Protein 4TXR (pdb70)

Radius of gyration: 17.34 Å; Cα contacts (8 Å, |Δi|>4): 262; chains: 3; bounding box: 32×36×54 Å

CATH classification: 1.25.40.270

Sequence (214 aa):
QDDELLSQRLARRLRDQVLAPLPPLPAQFKSIQQHHLRTAQQEHDKRDPVVAYYCRLYAMQTGMMKID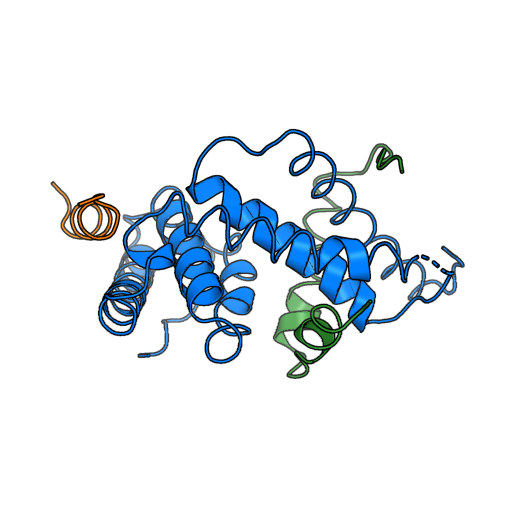SKTPECRKFLSSKKLMMDQLEALLKKQLLGDDNEAITQEIIIVGCAHLLENYALKKMFLYADDNEDRRAGRFHKNMIKSFYTASLLIDVITVFGEELTDEENVKHHRRKKYARRWKATYIIHNCLKKNNGEETPRRSSYGTPEELDEEDDLEEAEELDDALLGDELLADEEDDSSSSYLDEEEAASAP

Secondary structure (DSSP, 8-state):
-PPPPPPPGGGGGGHHHHHHHHHTTTT-HHHHHHHHHHHHHHHHHH-SSSHHHHHHHHHHHHHHHHHHHHTTT-HHHH-HHHHHHHHHHHHHHHHHHHHHHHHTT---HHHHHHHHHHHHHHHHHGGGSSPPHHHHHHHHHHHHHHHHHHHHHHHT---/--HHHHHHHHHH---/---------HHHHHHHHHHHHHHHHT----THHHHHHH--

InterPro domains:
  IPR023175 Vta1/Callose synthase, N-terminal domain superfamily [G3DSA:1.25.40.270] (1-162)
  IPR039431 Vta1/callose synthase, N-terminal [PF04652] (16-158)
  IPR041212 Vta1, C-terminal [PF18097] (266-303)
  IPR044538 Vacuolar protein sorting-associated protein Vta1-like [PTHR46009] (8-304)

Nearest PDB structures (foldseek):
  4txr-assembly1_A  TM=1.006E+00  e=2.933E-21  Homo sapiens
  4txp-assembly2_B  TM=9.886E-01  e=8.236E-18  Homo sapiens
  4txp-assembly3_C  TM=9.906E-01  e=2.949E-16  Homo sapiens
  2luh-assembly1_A  TM=8.019E-01  e=1.923E-04  Saccharomyces cerevisiae S288C
  2rkk-assembly1_B  TM=7.969E-01  e=5.382E-04  Saccharomyces cerevisiae

Foldseek 3Di:
DDVVVVVVCVVPDDD/DDDFDPDDPLLPVLVVLQVVLVVCVPVPNLSNLLSLVLSLVVLVVRDCDDVSSVRRSVVSVVVNVVSCVVCVVPPVSVDVVNSLVVLVVVLVVLLVVLVVCVVVQNQDDSSLVSLVVSLSSLSSSCSVPDGDPVSVVSNVVSVVCSVVSVVCVVPVHRD/DDDDDDDDPVVVVVVVVVVVVVVVVVDPDPCVVVVVVPPD

B-factor: mean 15.45, std 9.65, range [3.45, 74.8]

Structure (mmCIF, N/CA/C/O backbone):
data_4TXR
#
_entry.id   4TXR
#
_cell.length_a   34.197
_cell.length_b   60.567
_cell.length_c   52.048
_cell.angle_alpha   90.00
_cell.angle_beta   90.39
_cell.angle_gamma   90.00
#
_symmetry.space_group_name_H-M   'P 1 21 1'
#
loop_
_entity.id
_entity.type
_entity.pdbx_description
1 polymer 'Charged multivesicular body protein 1b'
2 polymer 'Vacuolar protein sorting-associated protein VTA1 homolog'
3 polymer 'Charged multivesicular body protein 5'
4 non-polymer 'ACETATE ION'
5 non-polymer 1,2-ETHANEDIOL
6 water water
#
loop_
_atom_site.group_PDB
_atom_site.id
_atom_site.type_symbol
_atom_site.label_atom_id
_atom_site.label_alt_id
_atom_site.label_comp_id
_atom_site.label_asym_id
_atom_site.label_entity_id
_atom_site.label_seq_id
_atom_site.pdbx_PDB_ins_code
_atom_site.Cartn_x
_atom_site.Cartn_y
_atom_site.Cartn_z
_atom_site.occupancy
_atom_site.B_iso_or_equiv
_atom_site.auth_seq_id
_atom_site.auth_comp_id
_atom_site.auth_asym_id
_atom_site.auth_atom_id
_atom_site.pdbx_PDB_model_num
ATOM 1 N N . GLN A 1 11 ? -1.104 -7.824 -10.377 1.00 37.10 185 GLN B N 1
ATOM 2 C CA . GLN A 1 11 ? -0.636 -8.119 -9.025 1.00 36.34 185 GLN B CA 1
ATOM 3 C C . GLN A 1 11 ? 0.786 -7.591 -8.779 1.00 35.03 185 GLN B C 1
ATOM 4 O O . GLN A 1 11 ? 1.487 -7.195 -9.714 1.00 37.34 185 GLN B O 1
ATOM 7 N N A ASP A 1 12 ? 1.186 -7.628 -7.509 0.64 32.92 186 ASP B N 1
ATOM 8 N N B ASP A 1 12 ? 1.198 -7.572 -7.514 0.36 32.85 186 ASP B N 1
ATOM 9 C CA A ASP A 1 12 ? 2.459 -7.100 -7.021 0.64 31.16 186 ASP B CA 1
ATOM 10 C CA B ASP A 1 12 ? 2.516 -7.054 -7.139 0.36 30.82 186 ASP B CA 1
ATOM 11 C C A ASP A 1 12 ? 3.427 -8.265 -6.777 0.64 29.12 186 ASP B C 1
ATOM 12 C C B ASP A 1 12 ? 3.445 -8.199 -6.748 0.36 28.78 186 ASP B C 1
ATOM 13 O O A ASP A 1 12 ? 3.070 -9.217 -6.089 0.64 29.51 186 ASP B O 1
ATOM 14 O O B ASP A 1 12 ? 3.076 -9.064 -5.955 0.36 29.14 186 ASP B O 1
ATOM 31 N N . GLU A 1 13 ? 4.647 -8.197 -7.318 1.00 25.55 187 GLU B N 1
ATOM 32 C CA . GLU A 1 13 ? 5.618 -9.288 -7.106 1.00 23.38 187 GLU B CA 1
ATOM 33 C C . GLU A 1 13 ? 5.935 -9.508 -5.638 1.00 19.54 187 GLU B C 1
ATOM 34 O O . GLU A 1 13 ? 6.174 -10.644 -5.213 1.00 20.01 187 GLU B O 1
ATOM 47 N N A LEU A 1 14 ? 5.995 -8.428 -4.859 0.61 20.01 188 LEU B N 1
ATOM 48 N N B LEU A 1 14 ? 5.930 -8.423 -4.874 0.39 20.60 188 LEU B N 1
ATOM 49 C CA A LEU A 1 14 ? 6.282 -8.553 -3.429 0.61 19.47 188 LEU B CA 1
ATOM 50 C CA B LEU A 1 14 ? 6.270 -8.488 -3.466 0.39 20.27 188 LEU B CA 1
ATOM 51 C C A LEU A 1 14 ? 5.138 -9.259 -2.722 0.61 18.56 188 LEU B C 1
ATOM 52 C C B LEU A 1 14 ? 5.156 -9.175 -2.677 0.39 19.31 188 LEU B C 1
ATOM 53 O O A LEU A 1 14 ? 5.361 -10.209 -1.974 0.61 17.79 188 LEU B O 1
ATOM 54 O O B LEU A 1 14 ? 5.417 -10.031 -1.836 0.39 18.99 188 LEU B O 1
ATOM 85 N N . SER A 1 15 ? 3.915 -8.797 -2.967 1.00 19.16 189 SER B N 1
ATOM 86 C CA . SER A 1 15 ? 2.749 -9.435 -2.367 1.00 21.01 189 SER B CA 1
ATOM 87 C C . SER A 1 15 ? 2.678 -10.877 -2.816 1.00 20.69 189 SER B C 1
ATOM 88 O O . SER A 1 15 ? 2.379 -11.760 -2.016 1.00 19.38 189 SER B O 1
ATOM 97 N N . GLN A 1 16 ? 2.955 -11.119 -4.096 1.00 20.72 190 GLN B N 1
ATOM 98 C CA . GLN A 1 16 ? 2.977 -12.470 -4.635 1.00 21.59 190 GLN B CA 1
ATOM 99 C C . GLN A 1 16 ? 4.052 -13.353 -3.989 1.00 17.78 190 GLN B C 1
ATOM 100 O O . GLN A 1 16 ? 3.790 -14.510 -3.678 1.00 18.86 190 GLN B O 1
ATOM 114 N N . ARG A 1 17 ? 5.264 -12.817 -3.814 1.00 16.32 191 ARG B N 1
ATOM 115 C CA . ARG A 1 17 ? 6.345 -13.585 -3.204 1.00 14.51 191 ARG B CA 1
ATOM 116 C C . ARG A 1 17 ? 5.991 -13.922 -1.771 1.00 12.80 191 ARG B C 1
ATOM 117 O O . ARG A 1 17 ? 6.268 -15.017 -1.299 1.00 15.85 191 ARG B O 1
ATOM 138 N N . LEU A 1 18 ? 5.363 -12.966 -1.088 1.00 12.75 192 LEU B N 1
ATOM 139 C CA . LEU A 1 18 ? 4.990 -13.189 0.304 1.00 12.61 192 LEU B CA 1
ATOM 140 C C . LEU A 1 18 ? 3.896 -14.243 0.364 1.00 13.49 192 LEU B C 1
ATOM 141 O O . LEU A 1 18 ? 3.959 -15.165 1.166 1.00 14.28 192 LEU B O 1
ATOM 157 N N . ALA A 1 19 ? 2.902 -14.113 -0.515 1.00 14.50 193 ALA B N 1
ATOM 158 C CA . ALA A 1 19 ? 1.842 -15.111 -0.596 1.00 16.13 193 ALA B CA 1
ATOM 159 C C . ALA A 1 19 ? 2.415 -16.485 -0.922 1.00 16.64 193 ALA B C 1
ATOM 160 O O . ALA A 1 19 ? 2.022 -17.473 -0.317 1.00 16.16 193 ALA B O 1
ATOM 167 N N A ARG A 1 20 ? 3.340 -16.552 -1.877 0.63 17.62 194 ARG B N 1
ATOM 168 N N B ARG A 1 20 ? 3.345 -16.556 -1.872 0.37 17.99 194 ARG B N 1
ATOM 169 C CA A ARG A 1 20 ? 3.945 -17.834 -2.239 0.63 19.04 194 ARG B CA 1
ATOM 170 C CA B ARG A 1 20 ? 3.948 -17.842 -2.234 0.37 19.50 194 ARG B CA 1
ATOM 171 C C A ARG A 1 20 ? 4.762 -18.402 -1.082 0.63 18.71 194 ARG B C 1
ATOM 172 C C B ARG A 1 20 ? 4.755 -18.405 -1.072 0.37 18.72 194 ARG B C 1
ATOM 173 O O A ARG A 1 20 ? 4.738 -19.603 -0.826 0.63 20.64 194 ARG B O 1
ATOM 174 O O B ARG A 1 20 ? 4.726 -19.606 -0.810 0.37 19.99 194 ARG B O 1
ATOM 215 N N . LEU A 1 21 ? 5.475 -17.529 -0.379 1.00 16.95 195 LEU B N 1
ATOM 216 C CA . LEU A 1 21 ? 6.267 -17.939 0.768 1.00 15.92 195 LEU B CA 1
ATOM 217 C C . LEU A 1 21 ? 5.381 -18.594 1.830 1.00 15.30 195 LEU B C 1
ATOM 218 O O . LEU A 1 21 ? 5.753 -19.599 2.428 1.00 18.19 195 LEU B O 1
ATOM 235 N N . ARG A 1 22 ? 4.194 -18.038 2.022 1.00 14.75 196 ARG B N 1
ATOM 236 C CA . ARG A 1 22 ? 3.288 -18.496 3.072 1.00 14.82 196 ARG B CA 1
ATOM 237 C C . ARG A 1 22 ? 2.295 -19.561 2.606 1.00 14.99 196 ARG B C 1
ATOM 238 O O . ARG A 1 22 ? 1.499 -20.061 3.401 1.00 16.86 196 ARG B O 1
ATOM 259 N N . ASP A 1 23 ? 2.326 -19.896 1.321 1.00 16.31 197 ASP B N 1
ATOM 260 C CA . ASP A 1 23 ? 1.401 -20.887 0.785 1.00 21.04 197 ASP B CA 1
ATOM 261 C C . ASP A 1 23 ? 1.637 -22.233 1.474 1.00 20.94 197 ASP B C 1
ATOM 262 O O . ASP A 1 23 ? 2.763 -22.730 1.523 1.00 21.06 197 ASP B O 1
ATOM 271 N N . GLN A 1 24 ? 0.575 -22.812 2.027 1.00 22.29 198 GLN B N 1
ATOM 272 C CA . GLN A 1 24 ? 0.689 -24.079 2.749 1.00 25.22 198 GLN B CA 1
ATOM 273 C C . GLN A 1 24 ? 0.521 -25.255 1.793 1.00 29.04 198 GLN B C 1
ATOM 274 O O . GLN A 1 24 ? -0.555 -25.456 1.221 1.00 29.74 198 GLN B O 1
ATOM 288 N N . VAL A 1 25 ? 1.595 -26.022 1.631 1.00 31.42 199 VAL B N 1
ATOM 289 C CA . VAL A 1 25 ? 1.647 -27.122 0.674 1.00 35.23 199 VAL B CA 1
ATOM 290 C C . VAL A 1 25 ? 1.924 -28.429 1.406 1.00 37.32 199 VAL B C 1
ATOM 291 O O . VAL A 1 25 ? 1.521 -29.500 0.953 1.00 38.95 199 VAL B O 1
ATOM 304 N N . LEU B 2 5 ? 23.030 -14.088 5.668 1.00 34.11 4 LEU A N 1
ATOM 305 C CA . LEU B 2 5 ? 21.934 -13.214 5.267 1.00 33.50 4 LEU A CA 1
ATOM 306 C C . LEU B 2 5 ? 22.447 -11.828 4.896 1.00 34.76 4 LEU A C 1
ATOM 307 O O . LEU B 2 5 ? 23.213 -11.220 5.643 1.00 34.90 4 LEU A O 1
ATOM 322 N N . ALA B 2 6 ? 22.013 -11.336 3.739 1.00 35.87 5 ALA A N 1
ATOM 323 C CA . ALA B 2 6 ? 22.369 -9.993 3.293 1.00 36.38 5 ALA A CA 1
ATOM 324 C C . ALA B 2 6 ? 21.739 -8.941 4.220 1.00 36.72 5 ALA A C 1
ATOM 325 O O . ALA B 2 6 ? 20.526 -8.974 4.445 1.00 36.06 5 ALA A O 1
ATOM 332 N N . PRO B 2 7 ? 22.549 -7.999 4.750 1.00 35.83 6 PRO A N 1
ATOM 333 C CA . PRO B 2 7 ? 22.025 -6.996 5.693 1.00 34.32 6 PRO A CA 1
ATOM 334 C C . PRO B 2 7 ? 20.9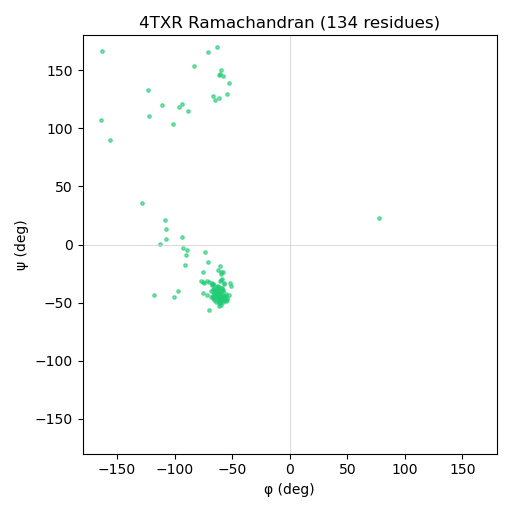13 -6.129 5.110 1.00 31.23 6 PRO A C 1
ATOM 335 O O . PRO B 2 7 ? 20.890 -5.878 3.902 1.00 32.08 6 PRO A O 1
ATOM 346 N N . LEU B 2 8 ? 20.002 -5.675 5.966 1.00 26.68 7 LEU A N 1
ATOM 347 C CA . LEU B 2 8 ? 18.900 -4.834 5.521 1.00 23.33 7 LEU A CA 1
ATOM 348 C C . LEU B 2 8 ? 19.330 -3.373 5.430 1.00 21.71 7 LEU A C 1
ATOM 349 O O . LEU B 2 8 ? 20.238 -2.942 6.142 1.00 23.32 7 LEU A O 1
ATOM 365 N N . PRO B 2 9 ? 18.664 -2.600 4.564 1.00 19.28 8 PRO A N 1
ATOM 366 C CA . PRO B 2 9 ? 18.916 -1.155 4.559 1.00 19.65 8 PRO A CA 1
ATOM 367 C C . PRO B 2 9 ? 18.525 -0.515 5.887 1.00 19.31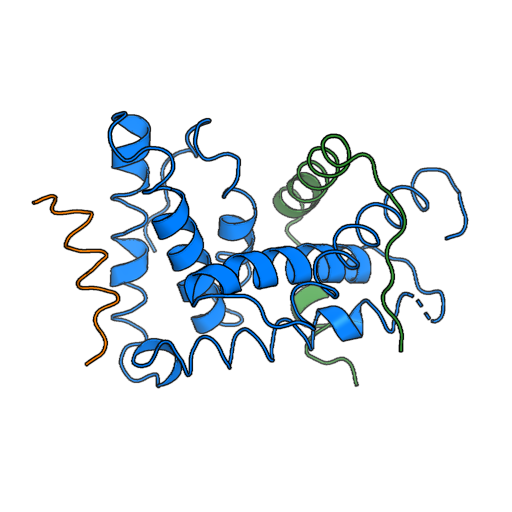 8 PRO A C 1
ATOM 368 O O . PRO B 2 9 ? 17.890 -1.170 6.721 1.00 17.91 8 PRO A O 1
ATOM 379 N N . PRO B 2 10 ? 18.890 0.759 6.086 1.00 19.48 9 PRO A N 1
ATOM 380 C CA . PRO B 2 10 ? 18.430 1.484 7.270 1.00 19.75 9 PRO A CA 1
ATOM 381 C C . PRO B 2 10 ? 16.917 1.400 7.402 1.00 17.13 9 PRO A C 1
ATOM 382 O O . PRO B 2 10 ? 16.210 1.489 6.399 1.00 18.68 9 PRO A O 1
ATOM 393 N N . LEU B 2 11 ? 16.429 1.204 8.622 1.00 17.50 10 LEU A N 1
ATOM 394 C CA . LEU B 2 11 ? 14.993 1.084 8.838 1.00 17.19 10 LEU A CA 1
ATOM 395 C C . LEU B 2 11 ? 14.275 2.398 8.499 1.00 16.42 10 LEU A C 1
ATOM 396 O O . LEU B 2 11 ? 14.599 3.447 9.054 1.00 18.17 10 LEU A O 1
ATOM 412 N N . PRO B 2 12 ? 13.291 2.349 7.596 1.00 15.01 11 PRO A N 1
ATOM 413 C CA . PRO B 2 12 ? 12.481 3.545 7.336 1.00 16.51 11 PRO A CA 1
ATOM 414 C C . PRO B 2 12 ? 11.735 4.014 8.592 1.00 15.12 11 PRO A C 1
ATOM 415 O O . PRO B 2 12 ? 11.345 3.181 9.424 1.00 14.78 11 PRO A O 1
ATOM 426 N N . ALA B 2 13 ? 11.548 5.323 8.741 1.00 16.72 12 ALA A N 1
ATOM 427 C CA . ALA B 2 13 ? 10.825 5.854 9.889 1.00 16.94 12 ALA A CA 1
ATOM 428 C C . ALA B 2 13 ? 9.424 5.256 9.973 1.00 16.07 12 ALA A C 1
ATOM 429 O O . ALA B 2 13 ? 8.900 5.031 11.061 1.00 18.12 12 ALA A O 1
ATOM 436 N N . GLN B 2 14 ? 8.839 4.984 8.814 1.00 15.51 13 GLN A N 1
ATOM 437 C CA . GLN B 2 14 ? 7.516 4.395 8.729 1.00 16.59 13 GLN A CA 1
ATOM 438 C C . GLN B 2 14 ? 7.435 3.049 9.460 1.00 15.58 13 GLN A C 1
ATOM 439 O O . GLN B 2 14 ? 6.348 2.619 9.850 1.00 16.96 13 GLN A O 1
ATOM 453 N N . PHE B 2 15 ? 8.580 2.383 9.619 1.00 13.76 14 PHE A N 1
ATOM 454 C CA . PHE B 2 15 ? 8.624 1.021 10.146 1.00 13.40 14 PHE A CA 1
ATOM 455 C C . PHE B 2 15 ? 9.185 0.968 11.554 1.00 12.82 14 PHE A C 1
ATOM 456 O O . PHE B 2 15 ? 9.608 -0.101 12.009 1.00 12.44 14 PHE A O 1
ATOM 473 N N . LYS B 2 16 ? 9.152 2.091 12.260 1.00 14.12 15 LYS A N 1
ATOM 474 C CA . LYS B 2 16 ? 9.611 2.112 13.639 1.00 15.05 15 LYS A CA 1
ATOM 475 C C . LYS B 2 16 ? 8.960 0.994 14.452 1.00 13.92 15 LYS A C 1
ATOM 476 O O . LYS B 2 16 ? 9.607 0.411 15.315 1.00 13.55 15 LYS A O 1
ATOM 495 N N . SER B 2 17 ? 7.703 0.683 14.165 1.00 13.85 16 SER A N 1
ATOM 496 C CA . SER B 2 17 ? 6.963 -0.268 14.994 1.00 13.27 16 SER A CA 1
ATOM 497 C C . SER B 2 17 ? 7.374 -1.737 14.819 1.00 11.29 16 SER A C 1
ATOM 498 O O . SER B 2 17 ? 6.889 -2.578 15.567 1.00 11.92 16 SER A O 1
ATOM 506 N N . ILE B 2 18 ? 8.260 -2.045 13.863 1.00 10.54 17 ILE A N 1
ATOM 507 C CA . ILE B 2 18 ? 8.796 -3.405 13.689 1.00 9.86 17 ILE A CA 1
ATOM 508 C C . ILE B 2 18 ? 10.288 -3.487 14.012 1.00 10.70 17 ILE A C 1
ATOM 509 O O . ILE B 2 18 ? 10.872 -4.574 13.925 1.00 9.80 17 ILE A O 1
ATOM 525 N N . GLN B 2 19 ? 10.893 -2.367 14.413 1.00 10.93 18 GLN A N 1
ATOM 526 C CA A GLN B 2 19 ? 12.318 -2.314 14.727 0.60 11.16 18 GLN A CA 1
ATOM 527 C CA B GLN B 2 19 ? 12.324 -2.341 14.708 0.40 11.38 18 GLN A CA 1
ATOM 528 C C . GLN B 2 19 ? 12.714 -3.407 15.725 1.00 10.57 18 GLN A C 1
ATOM 529 O O . GLN B 2 19 ? 13.692 -4.155 15.549 1.00 10.28 18 GLN A O 1
ATOM 556 N N . HIS B 2 20 ? 11.958 -3.483 16.803 1.00 9.16 19 HIS A N 1
ATOM 557 C CA . HIS B 2 20 ? 12.358 -4.350 17.895 1.00 8.47 19 HIS A CA 1
ATOM 558 C C . HIS B 2 20 ? 12.116 -5.827 17.578 1.00 7.98 19 HIS A C 1
ATOM 559 O O . HIS B 2 20 ? 12.913 -6.677 17.981 1.00 8.29 19 HIS A O 1
ATOM 573 N N . HIS B 2 21 ? 11.083 -6.131 16.801 1.00 8.58 20 HIS A N 1
ATOM 574 C CA . HIS B 2 21 ? 10.824 -7.517 16.393 1.00 8.53 20 HIS A CA 1
ATOM 575 C C . HIS B 2 21 ? 11.935 -8.009 15.454 1.00 7.67 20 HIS A C 1
ATOM 576 O O . HIS B 2 21 ? 12.297 -9.191 15.473 1.00 7.94 20 HIS A O 1
ATOM 590 N N . LEU B 2 22 ? 12.468 -7.113 14.620 1.00 7.91 21 LEU A N 1
ATOM 591 C CA . LEU B 2 22 ? 13.614 -7.460 13.776 1.00 8.40 21 LEU A CA 1
ATOM 592 C C . LEU B 2 22 ? 14.866 -7.748 14.611 1.00 8.34 21 LEU A C 1
ATOM 593 O O . LEU B 2 22 ? 15.652 -8.616 14.237 1.00 8.64 21 LEU A O 1
ATOM 609 N N . ARG B 2 23 ? 15.058 -7.042 15.724 1.00 7.97 22 ARG A N 1
ATOM 610 C CA . ARG B 2 23 ? 16.146 -7.380 16.630 1.00 8.07 22 ARG A CA 1
ATOM 611 C C . ARG B 2 23 ? 15.912 -8.757 17.243 1.00 6.97 22 ARG A C 1
ATOM 612 O O . ARG B 2 23 ? 16.860 -9.532 17.363 1.00 7.64 22 ARG A O 1
ATOM 633 N N . THR B 2 24 ? 14.673 -9.094 17.609 1.00 7.38 23 THR A N 1
ATOM 634 C CA . THR B 2 24 ? 14.400 -10.434 18.129 1.00 6.88 23 THR A CA 1
ATOM 635 C C . THR B 2 24 ? 14.783 -11.494 17.078 1.00 6.51 23 THR A C 1
ATOM 636 O O . THR B 2 24 ? 15.330 -12.554 17.403 1.00 6.95 23 THR A O 1
ATOM 647 N N . ALA B 2 25 ? 14.539 -11.202 15.803 1.00 6.77 24 ALA A N 1
ATOM 648 C CA . ALA B 2 25 ? 14.960 -12.120 14.748 1.00 7.47 24 ALA A CA 1
ATOM 649 C C . ALA B 2 25 ? 16.473 -12.343 14.793 1.00 7.38 24 ALA A C 1
ATOM 650 O O . ALA B 2 25 ? 16.962 -13.475 14.795 1.00 7.88 24 ALA A O 1
ATOM 657 N N A GLN B 2 26 ? 17.239 -11.261 14.839 0.54 7.29 25 GLN A N 1
ATOM 658 N N B GLN B 2 26 ? 17.209 -11.240 14.835 0.46 7.46 25 GLN A N 1
ATOM 659 C CA A GLN B 2 26 ? 18.692 -11.378 14.869 0.54 7.92 25 GLN A CA 1
ATOM 660 C CA B GLN B 2 26 ? 18.657 -11.297 14.876 0.46 8.48 25 GLN A CA 1
ATOM 661 C C A GLN B 2 26 ? 19.182 -12.126 16.103 0.54 7.59 25 GLN A C 1
ATOM 662 C C B GLN B 2 26 ? 19.145 -12.111 16.072 0.46 7.50 25 GLN A C 1
ATOM 663 O O A GLN B 2 26 ? 20.127 -12.920 16.027 0.54 8.68 25 GLN A O 1
ATOM 664 O O B GLN B 2 26 ? 20.035 -12.951 15.922 0.46 7.45 25 GLN A O 1
ATOM 691 N N . GLU B 2 27 ? 18.540 -11.893 17.239 1.00 6.83 26 GLU A N 1
ATOM 692 C CA . GLU B 2 27 ? 18.923 -12.601 18.455 1.00 7.36 26 GLU A CA 1
ATOM 693 C C . GLU B 2 27 ? 18.776 -14.113 18.304 1.00 6.78 26 GLU A C 1
ATOM 694 O O . GLU B 2 27 ? 19.409 -14.865 19.037 1.00 7.49 26 GLU A O 1
ATOM 707 N N . HIS B 2 28 ? 17.915 -14.547 17.384 1.00 6.67 27 HIS A N 1
ATOM 708 C CA . HIS B 2 28 ? 17.610 -15.965 17.213 1.00 6.83 27 HIS A CA 1
ATOM 709 C C . HIS B 2 28 ? 18.199 -16.593 15.954 1.00 7.39 27 HIS A C 1
ATOM 710 O O . HIS B 2 28 ? 17.959 -17.770 15.700 1.00 7.75 27 HIS A O 1
ATOM 724 N N . ASP B 2 29 ? 18.996 -15.861 15.180 1.00 7.56 28 ASP A N 1
ATOM 725 C CA . ASP B 2 29 ? 19.490 -16.422 13.930 1.00 7.85 28 ASP A CA 1
ATOM 726 C C . ASP B 2 29 ? 20.326 -17.680 14.130 1.00 8.64 28 ASP A C 1
ATOM 727 O O . ASP B 2 29 ? 20.315 -18.554 13.261 1.00 10.62 28 ASP A O 1
ATOM 736 N N . LYS B 2 30 ? 21.029 -17.783 15.252 1.00 8.55 29 LYS A N 1
ATOM 737 C CA . LYS B 2 30 ? 21.702 -19.023 15.616 1.00 8.96 29 LYS A CA 1
ATOM 738 C C . LYS B 2 30 ? 20.880 -19.791 16.652 1.00 8.42 29 LYS A C 1
ATOM 739 O O . LYS B 2 30 ? 20.705 -21.011 16.523 1.00 10.33 29 LYS A O 1
ATOM 758 N N . ARG B 2 31 ? 20.374 -19.099 17.673 1.00 8.20 30 ARG A N 1
ATOM 759 C CA . ARG B 2 31 ? 19.706 -19.790 18.769 1.00 8.17 30 ARG A CA 1
ATOM 760 C C . ARG B 2 31 ? 18.497 -20.596 18.318 1.00 9.12 30 ARG A C 1
ATOM 761 O O . ARG B 2 31 ? 18.328 -21.744 18.753 1.00 10.78 30 ARG A O 1
ATOM 782 N N . ASP B 2 32 ? 17.632 -20.014 17.486 1.00 7.74 31 ASP A N 1
ATOM 783 C CA . ASP B 2 32 ? 16.410 -20.711 17.079 1.00 7.91 31 ASP A CA 1
ATOM 784 C C . ASP B 2 32 ? 15.970 -20.127 15.750 1.00 7.27 31 ASP A C 1
ATOM 785 O O . ASP B 2 32 ? 15.202 -19.162 15.693 1.00 6.97 31 ASP A O 1
ATOM 794 N N . PRO B 2 33 ? 16.459 -20.708 14.658 1.00 8.16 32 PRO A N 1
ATOM 795 C CA . PRO B 2 33 ? 16.134 -20.161 13.337 1.00 8.29 32 PRO A CA 1
ATOM 796 C C . PRO B 2 33 ? 14.634 -20.146 13.022 1.00 8.05 32 PRO A C 1
ATOM 797 O O . PRO B 2 33 ? 14.212 -19.326 12.209 1.00 7.84 32 PRO A O 1
ATOM 808 N N . VAL B 2 34 ? 13.841 -21.021 13.630 1.00 8.24 33 VAL A N 1
ATOM 809 C CA . VAL B 2 34 ? 12.392 -20.984 13.429 1.00 8.03 33 VAL A CA 1
ATOM 810 C C . VAL B 2 34 ? 11.812 -19.696 14.010 1.00 7.16 33 VAL A C 1
ATOM 811 O O . VAL B 2 34 ? 11.007 -19.005 13.363 1.00 7.73 33 VAL A O 1
ATOM 824 N N . VAL B 2 35 ? 12.224 -19.357 15.226 1.00 6.97 34 VAL A N 1
ATOM 825 C CA . VAL B 2 35 ? 11.835 -18.090 15.806 1.00 6.55 34 VAL A CA 1
ATOM 826 C C . VAL B 2 35 ? 12.318 -16.916 14.916 1.00 7.05 34 VAL A C 1
ATOM 827 O O . VAL B 2 35 ? 11.549 -15.977 14.656 1.00 6.93 34 VAL A O 1
ATOM 840 N N . ALA B 2 36 ? 13.553 -16.978 14.432 1.00 6.57 35 ALA A N 1
ATOM 841 C CA . ALA B 2 36 ? 14.078 -15.905 13.600 1.00 7.56 35 ALA A CA 1
ATOM 842 C C . ALA B 2 36 ? 13.241 -15.723 12.330 1.00 7.47 35 ALA A C 1
ATOM 843 O O . ALA B 2 36 ? 12.947 -14.589 11.924 1.00 8.10 35 ALA A O 1
ATOM 850 N N . TYR B 2 37 ? 12.850 -16.835 11.709 1.00 6.99 36 TYR A N 1
ATOM 851 C CA . TYR B 2 37 ? 12.025 -16.793 10.510 1.00 7.39 36 TYR A CA 1
ATOM 852 C C . TYR B 2 37 ? 10.697 -16.103 10.794 1.00 6.62 36 TYR A C 1
ATOM 853 O O . TYR B 2 37 ? 10.292 -15.190 10.054 1.00 7.08 36 TYR A O 1
ATOM 871 N N . TYR B 2 38 ? 10.014 -16.535 11.850 1.00 6.50 37 TYR A N 1
ATOM 872 C CA . TYR B 2 38 ? 8.688 -15.987 12.086 1.00 6.65 37 TYR A CA 1
ATOM 873 C C . TYR B 2 38 ? 8.712 -14.534 12.570 1.00 6.54 37 TYR A C 1
ATOM 874 O O . TYR B 2 38 ? 7.793 -13.772 12.259 1.00 6.63 37 TYR A O 1
ATOM 892 N N . CYS B 2 39 ? 9.750 -14.132 13.307 1.00 6.14 38 CYS A N 1
ATOM 893 C CA . CYS B 2 39 ? 9.907 -12.716 13.629 1.00 6.33 38 CYS A CA 1
ATOM 894 C C . CYS B 2 39 ? 10.015 -11.880 12.343 1.00 6.30 38 CYS A C 1
ATOM 895 O O . CYS B 2 39 ? 9.379 -10.832 12.216 1.00 6.80 38 CYS A O 1
ATOM 903 N N . ARG B 2 40 ? 10.822 -12.343 11.392 1.00 6.12 39 ARG A N 1
ATOM 904 C CA . ARG B 2 40 ? 10.904 -11.671 10.103 1.00 7.15 39 ARG A CA 1
ATOM 905 C C . ARG B 2 40 ? 9.582 -11.697 9.334 1.00 6.73 39 ARG A C 1
ATOM 906 O O . ARG B 2 40 ? 9.234 -10.728 8.655 1.00 7.43 39 ARG A O 1
ATOM 927 N N . LEU B 2 41 ? 8.837 -12.800 9.429 1.00 7.23 40 LEU A N 1
ATOM 928 C CA . LEU B 2 41 ? 7.575 -12.909 8.703 1.00 7.83 40 LEU A CA 1
ATOM 929 C C . LEU B 2 41 ? 6.571 -11.908 9.249 1.00 6.98 40 LEU A C 1
ATOM 930 O O . LEU B 2 41 ? 5.880 -11.214 8.483 1.00 7.92 40 LEU A O 1
ATOM 946 N N . TYR B 2 42 ? 6.489 -11.816 10.573 1.00 7.21 41 TYR A N 1
ATOM 947 C CA . TYR B 2 42 ? 5.645 -10.801 11.201 1.00 7.57 41 TYR A CA 1
ATOM 948 C C . TYR B 2 42 ? 6.059 -9.397 10.743 1.00 7.43 41 TYR A C 1
ATOM 949 O O . TYR B 2 42 ? 5.212 -8.567 10.384 1.00 7.86 41 TYR A O 1
ATOM 967 N N . ALA B 2 43 ? 7.355 -9.126 10.735 1.00 7.47 42 ALA A N 1
ATOM 968 C CA . ALA B 2 43 ? 7.835 -7.801 10.362 1.00 7.93 42 ALA A CA 1
ATOM 969 C C . ALA B 2 43 ? 7.452 -7.484 8.920 1.00 7.73 42 ALA A C 1
ATOM 970 O O . ALA B 2 43 ? 7.033 -6.371 8.604 1.00 8.21 42 ALA A O 1
ATOM 977 N N . MET B 2 44 ? 7.621 -8.451 8.040 1.00 7.55 43 MET A N 1
ATOM 978 C CA . MET B 2 44 ? 7.305 -8.285 6.619 1.00 7.95 43 MET A CA 1
ATOM 979 C C . MET B 2 44 ? 5.817 -8.049 6.403 1.00 8.90 43 MET A C 1
ATOM 980 O O . MET B 2 44 ? 5.430 -7.103 5.695 1.00 9.55 43 MET A O 1
ATOM 994 N N . GLN B 2 45 ? 4.977 -8.888 7.006 1.00 8.85 44 GLN A N 1
ATOM 995 C CA . GLN B 2 45 ? 3.543 -8.724 6.861 1.00 9.76 44 GLN A CA 1
ATOM 996 C C . GLN B 2 45 ? 3.081 -7.367 7.411 1.00 8.98 44 GLN A C 1
ATOM 997 O O . GLN B 2 45 ? 2.247 -6.667 6.806 1.00 10.34 44 GLN A O 1
ATOM 1011 N N . THR B 2 46 ? 3.616 -6.996 8.560 1.00 9.10 45 THR A N 1
ATOM 1012 C CA . THR B 2 46 ? 3.243 -5.746 9.188 1.00 9.02 45 THR A CA 1
ATOM 1013 C C . THR B 2 46 ? 3.710 -4.562 8.342 1.00 9.07 45 THR A C 1
ATOM 1014 O O . THR B 2 46 ? 2.963 -3.590 8.132 1.00 10.65 45 THR A O 1
ATOM 1025 N N . GLY B 2 47 ? 4.945 -4.629 7.850 1.00 8.95 46 GLY A N 1
ATOM 1026 C CA . GLY B 2 47 ? 5.465 -3.565 7.007 1.00 9.87 46 GLY A CA 1
ATOM 1027 C C . GLY B 2 47 ? 4.668 -3.392 5.724 1.00 9.88 46 GLY A C 1
ATOM 1028 O O . GLY B 2 47 ? 4.402 -2.255 5.289 1.00 11.10 46 GLY A O 1
ATOM 1032 N N . MET B 2 48 ? 4.272 -4.496 5.115 1.00 10.28 47 MET A N 1
ATOM 1033 C CA A MET B 2 48 ? 3.499 -4.422 3.887 0.57 11.53 47 MET A CA 1
ATOM 1034 C CA B MET B 2 48 ? 3.488 -4.445 3.885 0.43 11.57 47 MET A CA 1
ATOM 1035 C C . MET B 2 48 ? 2.177 -3.706 4.124 1.00 12.08 47 MET A C 1
ATOM 1036 O O . MET B 2 48 ? 1.701 -2.966 3.254 1.00 14.47 47 MET A O 1
ATOM 1063 N N . LYS B 2 49 ? 1.591 -3.902 5.297 1.00 11.49 48 LYS A N 1
ATOM 1064 C CA . LYS B 2 49 ? 0.328 -3.258 5.607 1.00 13.47 48 LYS A CA 1
ATOM 1065 C C . LYS B 2 49 ? 0.540 -1.779 5.895 1.00 14.41 48 LYS A C 1
ATOM 1066 O O . LYS B 2 49 ? -0.328 -0.949 5.591 1.00 17.66 48 LYS A O 1
ATOM 1073 N N . ILE B 2 50 ? 1.675 -1.430 6.482 1.00 13.22 49 ILE A N 1
ATOM 1074 C CA . ILE B 2 50 ? 1.961 -0.038 6.797 1.00 14.44 49 ILE A CA 1
ATOM 1075 C C . ILE B 2 50 ? 2.219 0.779 5.531 1.00 13.46 49 ILE A C 1
ATOM 1076 O O . ILE B 2 50 ? 1.553 1.791 5.289 1.00 15.86 49 ILE A O 1
ATOM 1092 N N . ASP B 2 51 ? 3.189 0.362 4.723 1.00 13.79 50 ASP A N 1
ATOM 1093 C CA . ASP B 2 51 ? 3.562 1.118 3.530 1.00 14.67 50 ASP A CA 1
ATOM 1094 C C . ASP B 2 51 ? 4.387 0.240 2.602 1.00 13.54 50 ASP A C 1
ATOM 1095 O O . ASP B 2 51 ? 5.551 -0.034 2.888 1.00 14.30 50 ASP A O 1
ATOM 1104 N N . SER B 2 52 ? 3.787 -0.194 1.497 1.00 15.27 51 SER A N 1
ATOM 1105 C CA . SER B 2 52 ? 4.488 -0.992 0.488 1.00 16.86 51 SER A CA 1
ATOM 1106 C C . SER B 2 52 ? 4.771 -0.182 -0.775 1.00 16.91 51 SER A C 1
ATOM 1107 O O . SER B 2 52 ? 5.154 -0.753 -1.799 1.00 20.27 51 SER A O 1
ATOM 1115 N N . LYS B 2 53 ? 4.606 1.141 -0.695 1.00 17.10 52 LYS A N 1
ATOM 1116 C CA . LYS B 2 53 ? 4.667 2.003 -1.886 1.00 18.94 52 LYS A CA 1
ATOM 1117 C C . LYS B 2 53 ? 5.793 3.046 -1.863 1.00 18.60 52 LYS A C 1
ATOM 1118 O O . LYS B 2 53 ? 6.458 3.253 -2.887 1.00 21.07 52 LYS A O 1
ATOM 1137 N N . THR B 2 54 ? 5.997 3.713 -0.731 1.00 17.36 53 THR A N 1
ATOM 1138 C CA . THR B 2 54 ? 7.097 4.670 -0.598 1.00 17.43 53 THR A CA 1
ATOM 1139 C C . THR B 2 54 ? 8.405 3.973 -0.956 1.00 15.12 53 THR A C 1
ATOM 1140 O O . THR B 2 54 ? 8.678 2.894 -0.421 1.00 15.06 53 THR A O 1
ATOM 1151 N N . PRO B 2 55 ? 9.219 4.564 -1.852 1.00 13.97 54 PRO A N 1
ATOM 1152 C CA . PRO B 2 55 ? 10.382 3.814 -2.347 1.00 13.94 54 PRO A CA 1
ATOM 1153 C C . PRO B 2 55 ? 11.293 3.233 -1.259 1.00 13.68 54 PRO A C 1
ATOM 1154 O O . PRO B 2 55 ? 11.702 2.071 -1.387 1.00 13.71 54 PRO A O 1
ATOM 1165 N N . GLU B 2 56 ? 11.590 3.994 -0.216 1.00 14.45 55 GLU A N 1
ATOM 1166 C CA . GLU B 2 56 ? 12.496 3.512 0.821 1.00 14.85 55 GLU A CA 1
ATOM 1167 C C . GLU B 2 56 ? 11.901 2.281 1.498 1.00 13.56 55 GLU A C 1
ATOM 1168 O O . GLU B 2 56 ? 12.603 1.329 1.860 1.00 14.86 55 GLU A O 1
ATOM 1180 N N . CYS B 2 57 ? 10.590 2.316 1.672 1.00 13.01 56 CYS A N 1
ATOM 1181 C CA . CYS B 2 57 ? 9.891 1.248 2.365 1.00 12.73 56 CYS A CA 1
ATOM 1182 C C . CYS B 2 57 ? 9.866 0.008 1.496 1.00 11.39 56 CYS A C 1
ATOM 1183 O O . CYS B 2 57 ? 10.105 -1.118 1.980 1.00 11.50 56 CYS A O 1
ATOM 1191 N N . ARG B 2 58 ? 9.579 0.195 0.211 1.00 12.74 57 ARG A N 1
ATOM 1192 C CA . ARG B 2 58 ? 9.514 -0.927 -0.695 1.00 12.82 57 ARG A CA 1
ATOM 1193 C C . ARG B 2 58 ? 10.894 -1.587 -0.861 1.00 12.98 57 ARG A C 1
ATOM 1194 O O . ARG B 2 58 ? 10.985 -2.816 -0.911 1.00 13.27 57 ARG A O 1
ATOM 1215 N N . LYS B 2 59 ? 11.964 -0.791 -0.896 1.00 13.22 58 LYS A N 1
ATOM 1216 C CA . LYS B 2 59 ? 13.338 -1.312 -0.959 1.00 13.37 58 LYS A CA 1
ATOM 1217 C C . LYS B 2 59 ? 13.622 -2.192 0.258 1.00 12.03 58 LYS A C 1
ATOM 1218 O O . LYS B 2 59 ? 14.149 -3.293 0.139 1.00 12.42 58 LYS A O 1
ATOM 1237 N N . PHE B 2 60 ? 13.287 -1.677 1.434 1.00 10.85 59 PHE A N 1
ATOM 1238 C CA . PHE B 2 60 ? 13.503 -2.404 2.676 1.00 10.43 59 PHE A CA 1
ATOM 1239 C C . PHE B 2 60 ? 12.749 -3.740 2.682 1.00 10.14 59 PHE A C 1
ATOM 1240 O O . PHE B 2 60 ? 13.317 -4.790 3.005 1.00 10.08 59 PHE A O 1
ATOM 1257 N N . LEU B 2 61 ? 11.478 -3.696 2.319 1.00 9.55 60 LEU A N 1
ATOM 1258 C CA . LEU B 2 61 ? 10.653 -4.906 2.286 1.00 10.37 60 LEU A CA 1
ATOM 1259 C C . LEU B 2 61 ? 11.171 -5.935 1.277 1.00 9.38 60 LEU A C 1
ATOM 1260 O O . LEU B 2 61 ? 11.103 -7.137 1.531 1.00 9.38 60 LEU A O 1
ATOM 1276 N N A SER B 2 62 ? 11.637 -5.445 0.137 0.56 8.43 61 SER A N 1
ATOM 1277 N N B SER B 2 62 ? 11.739 -5.488 0.158 0.44 11.04 61 SER A N 1
ATOM 1278 C CA A SER B 2 62 ? 12.173 -6.317 -0.884 0.56 9.03 61 SER A CA 1
ATOM 1279 C CA B SER B 2 62 ? 12.343 -6.426 -0.793 0.44 11.61 61 SER A CA 1
ATOM 1280 C C A SER B 2 62 ? 13.340 -7.144 -0.341 0.56 9.48 61 SER A C 1
ATOM 1281 C C B SER B 2 62 ? 13.575 -7.119 -0.210 0.44 9.16 61 SER A C 1
ATOM 1282 O O A SER B 2 62 ? 13.413 -8.352 -0.562 0.56 9.93 61 SER A O 1
ATOM 1283 O O B SER B 2 62 ? 13.783 -8.315 -0.423 0.44 9.71 61 SER A O 1
ATOM 1298 N N A LYS B 2 63 ? 14.243 -6.481 0.371 0.56 10.42 62 LYS A N 1
ATOM 1299 N N B LYS B 2 63 ? 14.389 -6.377 0.525 0.44 9.55 62 LYS A N 1
ATOM 1300 C CA A LYS B 2 63 ? 15.399 -7.137 0.969 0.56 10.49 62 LYS A CA 1
ATOM 1301 C CA B LYS B 2 63 ? 15.553 -6.979 1.140 0.44 9.36 62 LYS A CA 1
ATOM 1302 C C A LYS B 2 63 ? 14.990 -8.084 2.110 0.56 9.15 62 LYS A C 1
ATOM 1303 C C B LYS B 2 63 ? 15.156 -7.922 2.278 0.44 9.07 62 LYS A C 1
ATOM 1304 O O A LYS B 2 63 ? 15.541 -9.186 2.241 0.56 8.74 62 LYS A O 1
ATOM 1305 O O B LYS B 2 63 ? 15.870 -8.879 2.550 0.44 8.53 62 LYS A O 1
ATOM 1342 N N . LEU B 2 64 ? 14.016 -7.669 2.918 1.00 8.59 63 LEU A N 1
ATOM 1343 C CA . LEU B 2 64 ? 13.500 -8.546 3.961 1.00 8.71 63 LEU A CA 1
ATOM 1344 C C . LEU B 2 64 ? 12.908 -9.815 3.333 1.00 8.80 63 LEU A C 1
ATOM 1345 O O . LEU B 2 64 ? 13.104 -10.913 3.841 1.00 8.47 63 LEU A O 1
ATOM 1361 N N A MET B 2 65 ? 12.202 -9.655 2.219 0.67 9.05 64 MET A N 1
ATOM 1362 N N B MET B 2 65 ? 12.211 -9.677 2.209 0.33 9.19 64 MET A N 1
ATOM 1363 C CA A MET B 2 65 ? 11.673 -10.784 1.467 0.67 9.66 64 MET A CA 1
ATOM 1364 C CA B MET B 2 65 ? 11.686 -10.848 1.513 0.33 9.66 64 MET A CA 1
ATOM 1365 C C A MET B 2 65 ? 12.797 -11.730 1.038 0.67 9.54 64 MET A C 1
ATOM 1366 C C B MET B 2 65 ? 12.819 -11.758 1.050 0.33 9.68 64 MET A C 1
ATOM 1367 O O A MET B 2 65 ? 12.666 -12.949 1.149 0.67 9.59 64 MET A O 1
ATOM 1368 O O B MET B 2 65 ? 12.706 -12.981 1.127 0.33 9.51 64 MET A O 1
ATOM 1395 N N . ASP B 2 66 ? 13.918 -11.168 0.582 1.00 9.48 65 ASP A N 1
ATOM 1396 C CA . ASP B 2 66 ? 15.088 -11.973 0.200 1.00 9.87 65 ASP A CA 1
ATOM 1397 C C . ASP B 2 66 ? 15.578 -12.793 1.396 1.00 9.72 65 ASP A C 1
ATOM 1398 O O . ASP B 2 66 ? 15.901 -13.973 1.244 1.00 10.44 65 ASP A O 1
ATOM 1408 N N . GLN B 2 67 ? 15.618 -12.179 2.576 1.00 9.80 66 GLN A N 1
ATOM 1409 C CA . GLN B 2 67 ? 16.044 -12.902 3.769 1.00 9.91 66 GLN A CA 1
ATOM 1410 C C . GLN B 2 67 ? 15.085 -14.043 4.090 1.00 8.76 66 GLN A C 1
ATOM 1411 O O . GLN B 2 67 ? 15.512 -15.157 4.409 1.00 9.84 66 GLN A O 1
ATOM 1425 N N . LEU B 2 68 ? 13.787 -13.768 4.026 1.00 8.54 67 LEU A N 1
ATOM 1426 C CA . LEU B 2 68 ? 12.775 -14.798 4.291 1.00 8.67 67 LEU A CA 1
ATOM 1427 C C . LEU B 2 68 ? 12.913 -15.991 3.355 1.00 7.91 67 LEU A C 1
ATOM 1428 O O . LEU B 2 68 ? 12.848 -17.143 3.777 1.00 8.74 67 LEU A O 1
ATOM 1444 N N . GLU B 2 69 ? 13.116 -15.704 2.075 1.00 8.23 68 GLU A N 1
ATOM 1445 C CA . GLU B 2 69 ? 13.243 -16.768 1.098 1.00 9.24 68 GLU A CA 1
ATOM 1446 C C . GLU B 2 69 ? 14.504 -17.600 1.349 1.00 8.79 68 GLU A C 1
ATOM 1447 O O . GLU B 2 69 ? 14.477 -18.820 1.235 1.00 10.69 68 GLU A O 1
ATOM 1459 N N . ALA B 2 70 ? 15.598 -16.946 1.690 1.00 9.67 69 ALA A N 1
ATOM 1460 C CA . ALA B 2 70 ? 16.842 -17.663 1.968 1.00 11.05 69 ALA A CA 1
ATOM 1461 C C . ALA B 2 70 ? 16.680 -18.558 3.197 1.00 9.40 69 ALA A C 1
ATOM 1462 O O . ALA B 2 70 ? 17.147 -19.700 3.216 1.00 10.95 69 ALA A O 1
ATOM 1469 N N . LEU B 2 71 ? 16.032 -18.051 4.234 1.00 9.51 70 LEU A N 1
ATOM 1470 C CA A LEU B 2 71 ? 15.816 -18.832 5.447 0.64 9.91 70 LEU A CA 1
ATOM 1471 C CA B LEU B 2 71 ? 15.868 -18.829 5.434 0.36 9.07 70 LEU A CA 1
ATOM 1472 C C . LEU B 2 71 ? 14.898 -19.997 5.187 1.00 9.74 70 LEU A C 1
ATOM 1473 O O . LEU B 2 71 ? 15.140 -21.118 5.660 1.00 11.08 70 LEU A O 1
ATOM 1504 N N . LYS B 2 72 ? 13.830 -19.761 4.436 1.00 10.25 71 LYS A N 1
ATOM 1505 C CA . LYS B 2 72 ? 12.889 -20.832 4.170 1.00 12.91 71 LYS A CA 1
ATOM 1506 C C . LYS B 2 72 ? 13.570 -21.958 3.384 1.00 13.33 71 LYS A C 1
ATOM 1507 O O . LYS B 2 72 ? 13.333 -23.143 3.637 1.00 15.41 71 LYS A O 1
ATOM 1526 N N . LYS B 2 73 ? 14.418 -21.583 2.432 1.00 11.43 72 LYS A N 1
ATOM 1527 C CA . LYS B 2 73 ? 15.204 -22.551 1.665 1.00 12.57 72 LYS A CA 1
ATOM 1528 C C . LYS B 2 73 ? 16.127 -23.341 2.608 1.00 12.46 72 LYS A C 1
ATOM 1529 O O . LYS B 2 73 ? 16.148 -24.576 2.568 1.00 14.75 72 LYS A O 1
ATOM 1548 N N . GLN B 2 74 ? 16.878 -22.638 3.452 1.00 10.94 73 GLN A N 1
ATOM 1549 C CA . GLN B 2 74 ? 17.808 -23.273 4.389 1.00 12.01 73 GLN A CA 1
ATOM 1550 C C . GLN B 2 74 ? 17.077 -24.258 5.326 1.00 13.33 73 GLN A C 1
ATOM 1551 O O . GLN B 2 74 ? 17.570 -25.364 5.573 1.00 14.18 73 GLN A O 1
ATOM 1565 N N . LEU B 2 75 ? 15.874 -23.885 5.778 1.00 11.71 74 LEU A N 1
ATOM 1566 C CA A LEU B 2 75 ? 15.112 -24.657 6.778 0.97 13.49 74 LEU A CA 1
ATOM 1567 C CA B LEU B 2 75 ? 15.126 -24.660 6.775 0.03 15.06 74 LEU A CA 1
ATOM 1568 C C . LEU B 2 75 ? 13.918 -25.402 6.180 1.00 16.71 74 LEU A C 1
ATOM 1569 O O . LEU B 2 75 ? 12.945 -25.730 6.890 1.00 19.78 74 LEU A O 1
ATOM 1600 N N . GLY B 2 76 ? 13.985 -25.688 4.886 1.00 18.06 75 GLY A N 1
ATOM 1601 C CA . GLY B 2 76 ? 12.853 -26.255 4.176 1.00 21.63 75 GLY A CA 1
ATOM 1602 C C . GLY B 2 76 ? 12.299 -27.588 4.651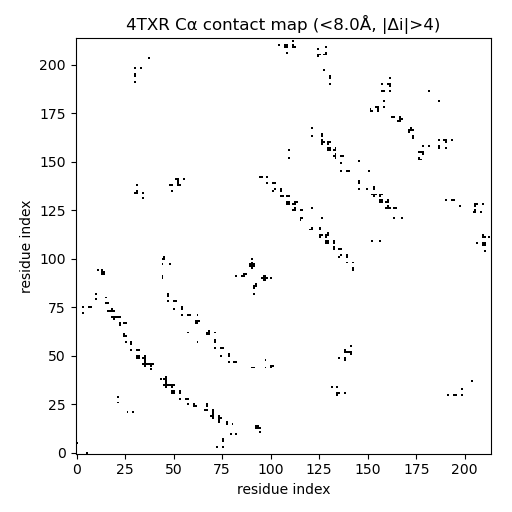 1.00 24.27 75 GLY A C 1
ATOM 1603 O O . GLY B 2 76 ? 11.108 -27.829 4.467 1.00 29.81 75 GLY A O 1
ATOM 1607 N N . ASP B 2 77 ? 13.123 -28.466 5.224 1.00 23.42 76 ASP A N 1
ATOM 1608 C CA A ASP B 2 77 ? 12.688 -29.793 5.672 0.65 22.98 76 ASP A CA 1
ATOM 1609 C CA B ASP B 2 77 ? 12.610 -29.778 5.637 0.35 22.71 76 ASP A CA 1
ATOM 1610 C C . ASP B 2 77 ? 12.169 -29.765 7.100 1.00 19.01 76 ASP A C 1
ATOM 1611 O O . ASP B 2 77 ? 11.945 -30.811 7.711 1.00 21.04 76 ASP A O 1
ATOM 1628 N N . ASN B 2 78 ? 12.028 -28.570 7.652 1.00 14.73 77 ASN A N 1
ATOM 1629 C CA . ASN B 2 78 ? 11.629 -28.395 9.030 1.00 13.90 77 ASN A CA 1
ATOM 1630 C C . ASN B 2 78 ? 10.122 -28.229 9.093 1.00 12.50 77 ASN A C 1
ATOM 1631 O O . ASN B 2 78 ? 9.576 -27.315 8.492 1.00 12.01 77 ASN A O 1
ATOM 1642 N N . GLU B 2 79 ? 9.452 -29.116 9.820 1.00 13.26 78 GLU A N 1
ATOM 1643 C CA . GLU B 2 79 ? 7.999 -29.109 9.900 1.00 13.95 78 GLU A CA 1
ATOM 1644 C C . GLU B 2 79 ? 7.445 -27.774 10.399 1.00 10.60 78 GLU A C 1
ATOM 1645 O O . GLU B 2 79 ? 6.360 -27.366 10.018 1.00 11.76 78 GLU A O 1
ATOM 1657 N N . ALA B 2 80 ? 8.186 -27.101 11.277 1.00 9.81 79 ALA A N 1
ATOM 1658 C CA . ALA B 2 80 ? 7.706 -25.829 11.806 1.00 8.93 79 ALA A CA 1
ATOM 1659 C C . ALA B 2 80 ? 7.740 -24.709 10.760 1.00 9.13 79 ALA A C 1
ATOM 1660 O O . ALA B 2 80 ? 7.132 -23.660 10.970 1.00 9.70 79 ALA A O 1
ATOM 1667 N N . ILE B 2 81 ? 8.466 -24.926 9.662 1.00 9.09 80 ILE A N 1
ATOM 1668 C CA . ILE B 2 81 ? 8.562 -23.954 8.576 1.00 10.15 80 ILE A CA 1
ATOM 1669 C C . ILE B 2 81 ? 7.580 -24.311 7.460 1.00 12.72 80 ILE A C 1
ATOM 1670 O O . ILE B 2 81 ? 6.936 -23.438 6.891 1.00 14.74 80 ILE A O 1
ATOM 1686 N N . THR B 2 82 ? 7.448 -25.589 7.152 1.00 12.07 81 THR A N 1
ATOM 1687 C CA . THR B 2 82 ? 6.551 -26.004 6.084 1.00 14.92 81 THR A CA 1
ATOM 1688 C C . THR B 2 82 ? 5.092 -25.945 6.509 1.00 13.80 81 THR A C 1
ATOM 1689 O O . THR B 2 82 ? 4.212 -25.817 5.657 1.00 16.76 81 THR A O 1
ATOM 1700 N N . GLN B 2 83 ? 4.834 -26.024 7.816 1.00 11.48 82 GLN A N 1
ATOM 1701 C CA . GLN B 2 83 ? 3.476 -25.880 8.330 1.00 10.97 82 GLN A CA 1
ATOM 1702 C C . GLN B 2 83 ? 3.441 -24.744 9.324 1.00 10.49 82 GLN A C 1
ATOM 1703 O O . GLN B 2 83 ? 3.993 -24.848 10.435 1.00 10.52 82 GLN A O 1
ATOM 1717 N N . GLU B 2 84 ? 2.783 -23.667 8.950 1.00 10.90 83 GLU A N 1
ATOM 1718 C CA . GLU B 2 84 ? 2.656 -22.549 9.864 1.00 10.43 83 GLU A CA 1
ATOM 1719 C C . GLU B 2 84 ? 1.972 -22.912 11.188 1.00 9.67 83 GLU A C 1
ATOM 1720 O O . GLU B 2 84 ? 2.265 -22.307 12.204 1.00 10.55 83 GLU A O 1
ATOM 1732 N N A ILE B 2 85 ? 1.067 -23.882 11.212 0.38 10.21 84 ILE A N 1
ATOM 1733 N N 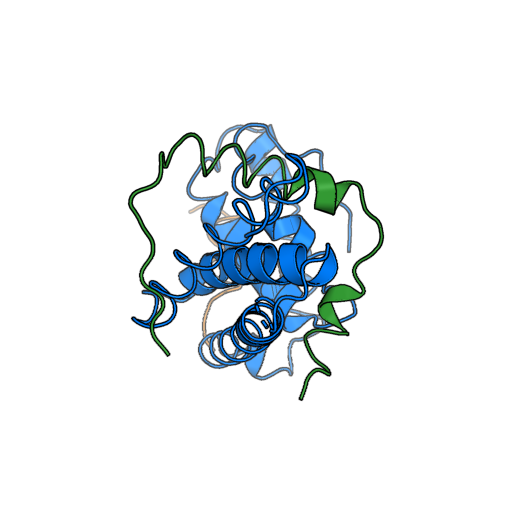B ILE B 2 85 ? 1.075 -23.897 11.174 0.52 10.73 84 ILE A N 1
ATOM 1734 N N C ILE B 2 85 ? 1.077 -23.892 11.171 0.10 10.06 84 ILE A N 1
ATOM 1735 C CA A ILE B 2 85 ? 0.432 -24.211 12.485 0.38 10.62 84 ILE A CA 1
ATOM 1736 C CA B ILE B 2 85 ? 0.397 -24.325 12.396 0.52 11.59 84 ILE A CA 1
ATOM 1737 C CA C ILE B 2 85 ? 0.402 -24.312 12.395 0.10 10.37 84 ILE A CA 1
ATOM 1738 C C A ILE B 2 85 ? 1.431 -24.886 13.439 0.38 9.21 84 ILE A C 1
ATOM 1739 C C B ILE B 2 85 ? 1.419 -24.870 13.400 0.52 9.68 84 ILE A C 1
ATOM 1740 C C C ILE B 2 85 ? 1.408 -24.885 13.400 0.10 9.87 84 ILE A C 1
ATOM 1741 O O A ILE B 2 85 ? 1.284 -24.821 14.663 0.38 8.58 84 ILE A O 1
ATOM 1742 O O B ILE B 2 85 ? 1.278 -24.693 14.617 0.52 11.13 84 ILE A O 1
ATOM 1743 O O C ILE B 2 85 ? 1.243 -24.732 14.610 0.10 10.19 84 ILE A O 1
ATOM 1789 N N . VAL B 2 86 ? 2.450 -25.534 12.890 1.00 9.39 85 VAL A N 1
ATOM 1790 C CA . VAL B 2 86 ? 3.505 -26.086 13.730 1.00 8.77 85 VAL A CA 1
ATOM 1791 C C . VAL B 2 86 ? 4.456 -24.972 14.163 1.00 7.56 85 VAL A C 1
ATOM 1792 O O . VAL B 2 86 ? 4.867 -24.920 15.327 1.00 7.72 85 VAL A O 1
ATOM 1807 N N . GLY B 2 87 ? 4.798 -24.063 13.252 1.00 7.86 86 GLY A N 1
ATOM 1808 C CA . GLY B 2 87 ? 5.571 -22.889 13.635 1.00 7.80 86 GLY A CA 1
ATOM 1809 C C . GLY B 2 87 ? 4.909 -22.107 14.758 1.00 7.33 86 GLY A C 1
ATOM 1810 O O . GLY B 2 87 ? 5.583 -21.665 15.698 1.00 7.21 86 GLY A O 1
ATOM 1814 N N . CYS B 2 88 ? 3.597 -21.941 14.679 1.00 7.66 87 CYS A N 1
ATOM 1815 C CA . CYS B 2 88 ? 2.876 -21.202 15.714 1.00 7.68 87 CYS A CA 1
ATOM 1816 C C . CYS B 2 88 ? 3.039 -21.913 17.056 1.00 6.75 87 CYS A C 1
ATOM 1817 O O . CYS B 2 88 ? 3.326 -21.273 18.077 1.00 6.56 87 CYS A O 1
ATOM 1825 N N . ALA B 2 89 ? 2.839 -23.226 17.054 1.00 6.69 88 ALA A N 1
ATOM 1826 C CA . ALA B 2 89 ? 3.025 -24.001 18.287 1.00 6.60 88 ALA A CA 1
ATOM 1827 C C . ALA B 2 89 ? 4.432 -23.811 18.859 1.00 5.89 88 ALA A C 1
ATOM 1828 O O . ALA B 2 89 ? 4.603 -23.656 20.073 1.00 6.50 88 ALA A O 1
ATOM 1835 N N . HIS B 2 90 ? 5.438 -23.856 17.992 1.00 6.34 89 HIS A N 1
ATOM 1836 C CA . HIS B 2 90 ? 6.803 -23.670 18.449 1.00 6.76 89 HIS A CA 1
ATOM 1837 C C . HIS B 2 90 ? 6.985 -22.312 19.133 1.00 6.44 89 HIS A C 1
ATOM 1838 O O . HIS B 2 90 ? 7.560 -22.210 20.215 1.00 6.81 89 HIS A O 1
ATOM 1852 N N . LEU B 2 91 ? 6.491 -21.262 18.488 1.00 6.51 90 LEU A N 1
ATOM 1853 C CA A LEU B 2 91 ? 6.570 -19.894 19.023 0.52 6.31 90 LEU A CA 1
ATOM 1854 C CA B LEU B 2 91 ? 6.635 -19.948 19.087 0.48 6.46 90 LEU A CA 1
ATOM 1855 C C . LEU B 2 91 ? 5.812 -19.798 20.355 1.00 5.91 90 LEU A C 1
ATOM 1856 O O . LEU B 2 91 ? 6.264 -19.128 21.300 1.00 6.53 90 LEU A O 1
ATOM 1887 N N . GLU B 2 92 ? 4.629 -20.412 20.411 1.00 5.95 91 GLU A N 1
ATOM 1888 C CA . GLU B 2 92 ? 3.812 -20.368 21.615 1.00 6.03 91 GLU A CA 1
ATOM 1889 C C . GLU B 2 92 ? 4.564 -20.976 22.804 1.00 5.85 91 GLU A C 1
ATOM 1890 O O . GLU B 2 92 ? 4.654 -20.374 23.888 1.00 6.74 91 GLU A O 1
ATOM 1902 N N . ASN B 2 93 ? 5.089 -22.184 22.635 1.00 6.17 92 ASN A N 1
ATOM 1903 C CA . ASN B 2 93 ? 5.757 -22.830 23.758 1.00 6.08 92 ASN A CA 1
ATOM 1904 C C . ASN B 2 93 ? 7.011 -22.060 24.161 1.00 6.02 92 ASN A C 1
ATOM 1905 O O . ASN B 2 93 ? 7.344 -21.948 25.348 1.00 6.42 92 ASN A O 1
ATOM 1916 N N . TYR B 2 94 ? 7.728 -21.552 23.165 1.00 5.71 93 TYR A N 1
ATOM 1917 C CA . TYR B 2 94 ? 8.969 -20.823 23.402 1.00 6.07 93 TYR A CA 1
ATOM 1918 C C . TYR B 2 94 ? 8.739 -19.508 24.157 1.00 5.81 93 TYR A C 1
ATOM 1919 O O . TYR B 2 94 ? 9.437 -19.177 25.133 1.00 6.55 93 TYR A O 1
ATOM 1937 N N . ALA B 2 95 ? 7.760 -18.743 23.690 1.00 5.96 94 ALA A N 1
ATOM 1938 C CA . ALA B 2 95 ? 7.400 -17.490 24.335 1.00 6.23 94 ALA A CA 1
ATOM 1939 C C . ALA B 2 95 ? 6.886 -17.724 25.752 1.00 5.73 94 ALA A C 1
ATOM 1940 O O . ALA B 2 95 ? 7.203 -16.954 26.672 1.00 6.05 94 ALA A O 1
ATOM 1947 N N . LEU B 2 96 ? 6.077 -18.768 25.946 1.00 5.94 95 LEU A N 1
ATOM 1948 C CA . LEU B 2 96 ? 5.564 -19.056 27.286 1.00 5.61 95 LEU A CA 1
ATOM 1949 C C . LEU B 2 96 ? 6.711 -19.366 28.255 1.00 5.92 95 LEU A C 1
ATOM 1950 O O . LEU B 2 96 ? 6.728 -18.905 29.389 1.00 5.90 95 LEU A O 1
ATOM 1966 N N A LYS B 2 97 ? 7.663 -20.169 27.801 0.74 6.01 96 LYS A N 1
ATOM 1967 N N B LYS B 2 97 ? 7.681 -20.173 27.829 0.26 5.61 96 LYS A N 1
ATOM 1968 C CA A LYS B 2 97 ? 8.792 -20.543 28.636 0.74 7.01 96 LYS A CA 1
ATOM 1969 C CA B LYS B 2 97 ? 8.791 -20.529 28.722 0.26 5.24 96 LYS A CA 1
ATOM 1970 C C A LYS B 2 97 ? 9.512 -19.264 29.116 0.74 6.08 96 LYS A C 1
ATOM 1971 C C B LYS B 2 97 ? 9.557 -19.263 29.126 0.26 5.35 96 LYS A C 1
ATOM 1972 O O A LYS B 2 97 ? 9.865 -19.124 30.284 0.74 6.47 96 LYS A O 1
ATOM 1973 O O B LYS B 2 97 ? 9.994 -19.129 30.265 0.26 4.97 96 LYS A O 1
ATOM 2010 N N . MET B 2 98 ? 9.722 -18.338 28.183 1.00 5.53 97 MET A N 1
ATOM 2011 C CA . MET B 2 98 ? 10.417 -17.088 28.479 1.00 5.66 97 MET A CA 1
ATOM 2012 C C . MET B 2 98 ? 9.602 -16.233 29.456 1.00 5.14 97 MET A C 1
ATOM 2013 O O . MET B 2 98 ? 10.152 -15.682 30.413 1.00 5.95 97 MET A O 1
ATOM 2028 N N . PHE B 2 99 ? 8.302 -16.104 29.185 1.00 5.52 98 PHE A N 1
ATOM 2029 C CA . PHE B 2 99 ? 7.395 -15.372 30.059 1.00 5.46 98 PHE A CA 1
ATOM 2030 C C . PHE B 2 99 ? 7.445 -15.940 31.476 1.00 5.54 98 PHE A C 1
ATOM 2031 O O . PHE B 2 99 ? 7.537 -15.199 32.455 1.00 5.92 98 PHE A O 1
ATOM 2048 N N . LEU B 2 100 ? 7.363 -17.269 31.606 1.00 6.09 99 LEU A N 1
ATOM 2049 C CA . LEU B 2 100 ? 7.315 -17.878 32.927 1.00 6.67 99 LEU A CA 1
ATOM 2050 C C . LEU B 2 100 ? 8.640 -17.763 33.658 1.00 6.68 99 LEU A C 1
ATOM 2051 O O . LEU B 2 100 ? 8.656 -17.642 34.884 1.00 7.00 99 LEU A O 1
ATOM 2067 N N . TYR B 2 101 ? 9.756 -17.775 32.930 1.00 6.49 100 TYR A N 1
ATOM 2068 C CA . TYR B 2 101 ? 11.040 -17.486 33.569 1.00 6.97 100 TYR A CA 1
ATOM 2069 C C . TYR B 2 101 ? 10.998 -16.109 34.229 1.00 6.46 100 TYR A C 1
ATOM 2070 O O . TYR B 2 101 ? 11.353 -15.952 35.410 1.00 7.12 100 TYR A O 1
ATOM 2088 N N . ALA B 2 102 ? 10.553 -15.113 33.480 1.00 6.02 101 ALA A N 1
ATOM 2089 C CA . ALA B 2 102 ? 10.505 -13.758 33.997 1.00 6.38 101 ALA A CA 1
ATOM 2090 C C . ALA B 2 102 ? 9.546 -13.647 35.183 1.00 6.61 101 ALA A C 1
ATOM 2091 O O . ALA B 2 102 ? 9.846 -13.001 36.194 1.00 7.11 101 ALA A O 1
ATOM 2098 N N A ASP B 2 103 ? 8.377 -14.262 35.028 0.68 6.45 102 ASP A N 1
ATOM 2099 N N B ASP B 2 103 ? 8.398 -14.272 35.083 0.32 7.35 102 ASP A N 1
ATOM 2100 C CA A ASP B 2 103 ? 7.312 -14.309 36.050 0.68 7.12 102 ASP A CA 1
ATOM 2101 C CA B ASP B 2 103 ? 7.454 -14.080 36.152 0.32 8.93 102 ASP A CA 1
ATOM 2102 C C A ASP B 2 103 ? 7.879 -14.886 37.349 0.68 6.51 102 ASP A C 1
ATOM 2103 C C B ASP B 2 103 ? 7.825 -14.915 37.392 0.32 7.99 102 ASP A C 1
ATOM 2104 O O A ASP B 2 103 ? 7.693 -14.321 38.435 0.68 7.46 102 ASP A O 1
ATOM 2105 O O B ASP B 2 103 ? 7.450 -14.542 38.500 0.32 7.47 102 ASP A O 1
ATOM 2122 N N . ASN B 2 104 ? 8.570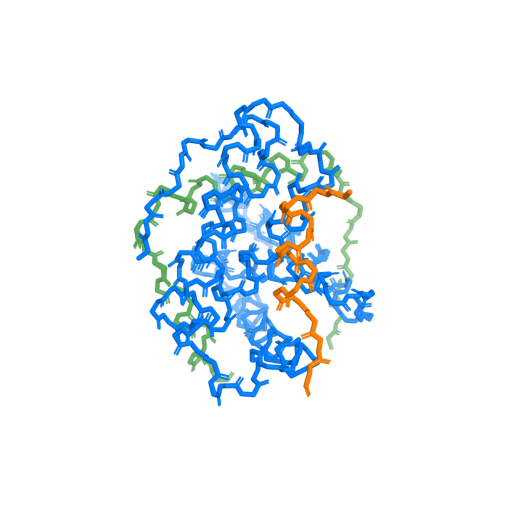 -16.013 37.233 1.00 8.00 103 ASN A N 1
ATOM 2123 C CA . ASN B 2 104 ? 9.116 -16.691 38.404 1.00 8.23 103 ASN A CA 1
ATOM 2124 C C . ASN B 2 104 ? 10.213 -15.857 39.083 1.00 8.38 103 ASN A C 1
ATOM 2125 O O . ASN B 2 104 ? 10.309 -15.839 40.326 1.00 9.61 103 ASN A O 1
ATOM 2137 N N . GLU B 2 105 ? 11.029 -15.148 38.302 1.00 7.88 104 GLU A N 1
ATOM 2138 C CA . GLU B 2 105 ? 11.998 -14.242 38.900 1.00 8.35 104 GLU A CA 1
ATOM 2139 C C . GLU B 2 105 ? 11.272 -13.139 39.665 1.00 8.26 104 GLU A C 1
ATOM 2140 O O . GLU B 2 105 ? 11.634 -12.828 40.805 1.00 9.11 104 GLU A O 1
ATOM 2152 N N . ASP B 2 106 ? 10.275 -12.525 39.033 1.00 8.15 105 ASP A N 1
ATOM 2153 C CA . ASP B 2 106 ? 9.504 -11.471 39.662 1.00 8.52 105 ASP A CA 1
ATOM 2154 C C . ASP B 2 106 ? 8.884 -11.948 40.983 1.00 9.26 105 ASP A C 1
ATOM 2155 O O . ASP B 2 106 ? 8.975 -11.262 42.018 1.00 9.96 105 ASP A O 1
ATOM 2164 N N . ARG B 2 107 ? 8.267 -13.122 40.965 1.00 9.88 106 ARG A N 1
ATOM 2165 C CA B ARG B 2 107 ? 7.600 -13.711 42.134 0.46 10.52 106 ARG A CA 1
ATOM 2166 C CA C ARG B 2 107 ? 7.556 -13.540 42.154 0.54 10.84 106 ARG A CA 1
ATOM 2167 C C . ARG B 2 107 ? 8.548 -13.978 43.273 1.00 10.88 106 ARG A C 1
ATOM 2168 O O . ARG B 2 107 ? 8.158 -14.037 44.450 0.84 12.86 106 ARG A O 1
ATOM 2209 N N . ALA B 2 108 ? 9.807 -14.210 42.927 1.00 11.51 107 ALA A N 1
ATOM 2210 C CA . ALA B 2 108 ? 10.849 -14.479 43.915 1.00 12.93 107 ALA A CA 1
ATOM 2211 C C . ALA B 2 108 ? 11.527 -13.191 44.390 1.00 11.94 107 ALA A C 1
ATOM 2212 O O . ALA B 2 108 ? 12.378 -13.229 45.281 1.00 13.12 107 ALA A O 1
ATOM 2219 N N . GLY B 2 109 ? 11.172 -12.052 43.813 1.00 11.92 108 GLY A N 1
ATOM 2220 C CA . GLY B 2 109 ? 11.791 -10.789 44.188 1.00 11.72 108 GLY A CA 1
ATOM 2221 C C . GLY B 2 109 ? 13.175 -10.583 43.607 1.00 11.74 108 GLY A C 1
ATOM 2222 O O . GLY B 2 109 ? 13.962 -9.774 44.116 1.00 12.97 108 GLY A O 1
ATOM 2226 N N . ARG B 2 110 ? 13.468 -11.282 42.517 1.00 10.01 109 ARG A N 1
ATOM 2227 C CA . ARG B 2 110 ? 14.750 -11.142 41.841 1.00 10.24 109 ARG A CA 1
ATOM 2228 C C . ARG B 2 110 ? 14.569 -10.254 40.613 1.00 9.10 109 ARG A C 1
ATOM 2229 O O . ARG B 2 110 ? 14.018 -10.694 39.599 1.00 9.99 109 ARG A O 1
ATOM 2250 N N . PHE B 2 111 ? 15.013 -9.000 40.732 1.00 9.87 110 PHE A N 1
ATOM 2251 C CA . PHE B 2 111 ? 14.808 -7.981 39.708 1.00 9.93 110 PHE A CA 1
ATOM 2252 C C . PHE B 2 111 ? 16.132 -7.640 39.076 1.00 10.28 110 PHE A C 1
ATOM 2253 O O . PHE B 2 111 ? 17.056 -7.165 39.755 1.00 11.74 110 PHE A O 1
ATOM 2270 N N . HIS B 2 112 ? 16.217 -7.853 37.772 1.00 9.81 111 HIS A N 1
ATOM 2271 C CA . HIS B 2 112 ? 17.475 -7.712 37.066 1.00 9.69 111 HIS A CA 1
ATOM 2272 C C . HIS B 2 112 ? 17.211 -7.594 35.580 1.00 8.97 111 HIS A C 1
ATOM 2273 O O . HIS B 2 112 ? 16.096 -7.891 35.095 1.00 9.11 111 HIS A O 1
ATOM 2287 N N . LYS B 2 113 ? 18.236 -7.192 34.839 1.00 9.70 112 LYS A N 1
ATOM 2288 C CA . LYS B 2 113 ? 18.074 -7.000 33.409 1.00 9.89 112 LYS A CA 1
ATOM 2289 C C . LYS B 2 113 ? 17.627 -8.262 32.674 1.00 9.07 112 LYS A C 1
ATOM 2290 O O . LYS B 2 113 ? 16.859 -8.160 31.718 1.00 9.27 112 LYS A O 1
ATOM 2309 N N . ASN B 2 114 ? 18.109 -9.439 33.062 1.00 8.56 113 ASN A N 1
ATOM 2310 C CA . ASN B 2 114 ? 17.728 -10.627 32.301 1.00 8.08 113 ASN A CA 1
ATOM 2311 C C . ASN B 2 114 ? 16.228 -10.896 32.350 1.00 6.57 113 ASN A C 1
ATOM 2312 O O . ASN B 2 114 ? 15.637 -11.298 31.328 1.00 7.15 113 ASN A O 1
ATOM 2323 N N . MET B 2 115 ? 15.612 -10.697 33.509 1.00 7.08 114 MET A N 1
ATOM 2324 C CA . MET B 2 115 ? 14.176 -10.917 33.601 1.00 6.56 114 MET A CA 1
ATOM 2325 C C . MET B 2 115 ? 13.381 -9.759 32.979 1.00 6.13 114 MET A C 1
ATOM 2326 O O . MET B 2 115 ? 12.308 -10.005 32.415 1.00 6.68 114 MET A O 1
ATOM 2340 N N . ILE B 2 116 ? 13.894 -8.534 33.028 1.00 6.86 115 ILE A N 1
ATOM 2341 C CA . ILE B 2 116 ? 13.252 -7.425 32.313 1.00 6.84 115 ILE A CA 1
ATOM 2342 C C . ILE B 2 116 ? 13.242 -7.713 30.811 1.00 6.62 115 ILE A C 1
ATOM 2343 O O . ILE B 2 116 ? 12.202 -7.593 30.143 1.00 6.48 115 ILE A O 1
ATOM 2359 N N . LYS B 2 117 ? 14.394 -8.103 30.278 1.00 6.35 116 LYS A N 1
ATOM 2360 C CA . LYS B 2 117 ? 14.507 -8.406 28.852 1.00 6.72 116 LYS A CA 1
ATOM 2361 C C . LYS B 2 117 ? 13.604 -9.584 28.488 1.00 5.89 116 LYS A C 1
ATOM 2362 O O . LYS B 2 117 ? 13.038 -9.630 27.402 1.00 6.04 116 LYS A O 1
ATOM 2381 N N . SER B 2 118 ? 13.486 -10.564 29.382 1.00 5.85 117 SER A N 1
ATOM 2382 C CA . SER B 2 118 ? 12.613 -11.729 29.120 1.00 5.90 117 SER A CA 1
ATOM 2383 C C . SER B 2 118 ? 11.148 -11.311 29.036 1.00 5.04 117 SER A C 1
ATOM 2384 O O . SER B 2 118 ? 10.418 -11.785 28.144 1.00 5.86 117 SER A O 1
ATOM 2392 N N . PHE B 2 119 ? 10.686 -10.461 29.953 1.00 5.62 118 PHE A N 1
ATOM 2393 C CA . PHE B 2 119 ? 9.316 -9.973 29.835 1.00 5.33 118 PHE A CA 1
ATOM 2394 C C . PHE B 2 119 ? 9.145 -9.207 28.505 1.00 5.42 118 PHE A C 1
ATOM 2395 O O . PHE B 2 119 ? 8.145 -9.389 27.790 1.00 5.63 118 PHE A O 1
ATOM 2412 N N . TYR B 2 120 ? 10.098 -8.331 28.210 1.00 5.61 119 TYR A N 1
ATOM 2413 C CA . TYR B 2 120 ? 9.988 -7.482 27.032 1.00 5.69 119 TYR A CA 1
ATOM 2414 C C . TYR B 2 120 ? 9.929 -8.340 25.763 1.00 5.43 119 TYR A C 1
ATOM 2415 O O . TYR B 2 120 ? 9.034 -8.197 24.923 1.00 5.73 119 TYR A O 1
ATOM 2433 N N . THR B 2 121 ? 10.901 -9.229 25.601 1.00 5.29 120 THR A N 1
ATOM 2434 C CA . THR B 2 121 ? 10.949 -10.065 24.403 1.00 5.23 120 THR A CA 1
ATOM 2435 C C . THR B 2 121 ? 9.771 -11.035 24.349 1.00 5.10 120 THR A C 1
ATOM 2436 O O . THR B 2 121 ? 9.271 -11.328 23.259 1.00 5.61 120 THR A O 1
ATOM 2447 N N . ALA B 2 122 ? 9.305 -11.530 25.493 1.00 5.42 121 ALA A N 1
ATOM 2448 C CA . ALA B 2 122 ? 8.116 -12.384 25.453 1.00 5.78 121 ALA A CA 1
ATOM 2449 C C . ALA B 2 122 ? 6.946 -11.600 24.834 1.00 5.68 121 ALA A C 1
ATOM 2450 O O . ALA B 2 122 ? 6.162 -12.149 24.051 1.00 5.78 121 ALA A O 1
ATOM 2457 N N . SER B 2 123 ? 6.813 -10.321 25.178 1.00 5.74 122 SER A N 1
ATOM 2458 C CA . SER B 2 123 ? 5.730 -9.514 24.614 1.00 5.93 122 SER A CA 1
ATOM 2459 C C . SER B 2 123 ? 5.904 -9.358 23.107 1.00 5.58 122 SER A C 1
ATOM 2460 O O . SER B 2 123 ? 4.926 -9.426 22.360 1.00 6.58 122 SER A O 1
ATOM 2468 N N . LEU B 2 124 ? 7.140 -9.149 22.650 1.00 5.96 123 LEU A N 1
ATOM 2469 C CA . LEU B 2 124 ? 7.406 -9.052 21.209 1.00 6.05 123 LEU A CA 1
ATOM 2470 C C . LEU B 2 124 ? 7.052 -10.367 20.504 1.00 5.56 123 LEU A C 1
ATOM 2471 O O . LEU B 2 124 ? 6.551 -10.355 19.378 1.00 5.95 123 LEU A O 1
ATOM 2487 N N . LEU B 2 125 ? 7.357 -11.499 21.138 1.00 5.31 124 LEU A N 1
ATOM 2488 C CA . LEU B 2 125 ? 7.046 -12.782 20.521 1.00 5.69 124 LEU A CA 1
ATOM 2489 C C . LEU B 2 125 ? 5.550 -13.014 20.443 1.00 4.99 124 LEU A C 1
ATOM 2490 O O . LEU B 2 125 ? 5.079 -13.620 19.485 1.00 5.73 124 LEU A O 1
ATOM 2506 N N . ILE B 2 126 ? 4.793 -12.538 21.427 1.00 5.64 125 ILE A N 1
ATOM 2507 C CA . ILE B 2 126 ? 3.350 -12.620 21.321 1.00 5.40 125 ILE A CA 1
ATOM 2508 C C . ILE B 2 126 ? 2.832 -11.724 20.182 1.00 6.32 125 ILE A C 1
ATOM 2509 O O . ILE B 2 126 ? 1.957 -12.133 19.423 1.00 6.64 125 ILE A O 1
ATOM 2525 N N . ASP B 2 127 ? 3.421 -10.534 20.001 1.00 5.63 126 ASP A N 1
ATOM 2526 C CA . ASP B 2 127 ? 3.106 -9.760 18.807 1.00 6.57 126 ASP A CA 1
ATOM 2527 C C . ASP B 2 127 ? 3.350 -10.615 17.551 1.00 6.17 126 ASP A C 1
ATOM 2528 O O . ASP B 2 127 ? 2.523 -10.654 16.624 1.00 7.15 126 ASP A O 1
ATOM 2537 N N . VAL B 2 128 ? 4.504 -11.279 17.485 1.00 6.14 127 VAL A N 1
ATOM 2538 C CA . VAL B 2 128 ? 4.843 -12.066 16.308 1.00 6.39 127 VAL A CA 1
ATOM 2539 C C . VAL B 2 128 ? 3.773 -13.141 16.060 1.00 6.16 127 VAL A C 1
ATOM 2540 O O . VAL B 2 128 ? 3.413 -13.407 14.903 1.00 7.01 127 VAL A O 1
ATOM 2553 N N . ILE B 2 129 ? 3.285 -13.758 17.132 1.00 6.35 128 ILE A N 1
ATOM 2554 C CA . ILE B 2 129 ? 2.288 -14.820 17.008 1.00 7.02 128 ILE A CA 1
ATOM 2555 C C . ILE B 2 129 ? 1.006 -14.331 16.309 1.00 7.23 128 ILE A C 1
ATOM 2556 O O . ILE B 2 129 ? 0.295 -15.145 15.693 1.00 7.83 128 ILE A O 1
ATOM 2572 N N . THR B 2 130 ? 0.721 -13.028 16.342 1.00 7.25 129 THR A N 1
ATOM 2573 C CA . THR B 2 130 ? -0.437 -12.524 15.616 1.00 8.04 129 THR A CA 1
ATOM 2574 C C . THR B 2 130 ? -0.352 -12.773 14.115 1.00 9.43 129 THR A C 1
ATOM 2575 O O . THR B 2 130 ? -1.384 -12.715 13.431 1.00 10.36 129 THR A O 1
ATOM 2586 N N . VAL B 2 131 ? 0.836 -13.037 13.583 1.00 7.92 130 VAL A N 1
ATOM 2587 C CA . VAL B 2 131 ? 0.948 -13.340 12.172 1.00 9.12 130 VAL A CA 1
ATOM 2588 C C . VAL B 2 131 ? 0.168 -14.612 11.796 1.00 9.00 130 VAL A C 1
ATOM 2589 O O . VAL B 2 131 ? -0.194 -14.793 10.620 1.00 10.43 130 VAL A O 1
ATOM 2602 N N . PHE B 2 132 ? -0.099 -15.469 12.784 1.00 9.04 131 PHE A N 1
ATOM 2603 C CA . PHE B 2 132 ? -0.800 -16.727 12.550 1.00 9.74 131 PHE A CA 1
ATOM 2604 C C . PHE B 2 132 ? -2.314 -16.622 12.698 1.00 11.09 131 PHE A C 1
ATOM 2605 O O . PHE B 2 132 ? -3.036 -17.512 12.255 1.00 14.94 131 PHE A O 1
ATOM 2622 N N . GLY B 2 133 ? -2.795 -15.569 13.344 1.00 10.80 132 GLY A N 1
ATOM 2623 C CA . GLY B 2 133 ? -4.213 -15.419 13.604 1.00 11.80 132 GLY A CA 1
ATOM 2624 C C . GLY B 2 133 ? -4.458 -14.834 14.980 1.00 10.15 132 GLY A C 1
ATOM 2625 O O . GLY B 2 133 ? -3.543 -14.291 15.606 1.00 10.34 132 GLY A O 1
ATOM 2629 N N A GLU B 2 134 ? -5.695 -14.989 15.460 0.58 10.95 133 GLU A N 1
ATOM 2630 N N B GLU B 2 134 ? -5.696 -14.872 15.439 0.42 10.51 133 GLU A N 1
ATOM 2631 C CA A GLU B 2 134 ? -6.157 -14.444 16.745 0.58 9.97 133 GLU A CA 1
ATOM 2632 C CA B GLU B 2 134 ? -6.026 -14.227 16.695 0.42 10.61 133 GLU A CA 1
ATOM 2633 C C A GLU B 2 134 ? -5.328 -14.990 17.900 0.58 9.02 133 GLU A C 1
ATOM 2634 C C B GLU B 2 134 ? -5.310 -14.918 17.844 0.42 9.39 133 GLU A C 1
ATOM 2635 O O A GLU B 2 134 ? -5.084 -16.189 17.980 0.58 9.38 133 GLU A O 1
ATOM 2636 O O B GLU B 2 134 ? -5.114 -16.124 17.847 0.42 9.94 133 GLU A O 1
ATOM 2659 N N . LEU B 2 135 ? -4.905 -14.118 18.813 1.00 8.61 134 LEU A N 1
ATOM 2660 C CA . LEU B 2 135 ? -4.203 -14.586 19.985 1.00 8.00 134 LEU A CA 1
ATOM 2661 C C . LEU B 2 135 ? -5.084 -15.437 20.891 1.00 7.49 134 LEU A C 1
ATOM 2662 O O . LEU B 2 135 ? -6.317 -15.256 20.951 1.00 8.49 134 LEU A O 1
ATOM 2679 N N . THR B 2 136 ? -4.475 -16.367 21.608 1.00 6.65 135 THR A N 1
ATOM 2680 C CA . THR B 2 136 ? -5.225 -17.097 22.612 1.00 7.34 135 THR A CA 1
ATOM 2681 C C . THR B 2 136 ? -5.534 -16.172 23.799 1.00 6.14 135 THR A C 1
ATOM 2682 O O . THR B 2 136 ? -4.914 -15.109 23.991 1.00 6.61 135 THR A O 1
ATOM 2693 N N . ASP B 2 137 ? -6.457 -16.613 24.636 1.00 6.87 136 ASP A N 1
ATOM 2694 C CA . ASP B 2 137 ? -6.801 -15.855 25.828 1.00 6.90 136 ASP A CA 1
ATOM 2695 C C . ASP B 2 137 ? -5.556 -15.619 26.688 1.00 6.36 136 ASP A C 1
ATOM 2696 O O . ASP B 2 137 ? -5.326 -14.511 27.189 1.00 7.21 136 ASP A O 1
ATOM 2705 N N . GLU B 2 138 ? -4.771 -16.668 26.888 1.00 6.81 137 GLU A N 1
ATOM 2706 C CA A GLU B 2 138 ? -3.582 -16.536 27.710 0.71 6.15 137 GLU A CA 1
ATOM 2707 C CA B GLU B 2 138 ? -3.570 -16.566 27.692 0.29 7.19 137 GLU A CA 1
ATOM 2708 C C . GLU B 2 138 ? -2.579 -15.594 27.057 1.00 5.96 137 GLU A C 1
ATOM 2709 O O . GLU B 2 138 ? -1.953 -14.796 27.748 1.00 6.52 137 GLU A O 1
ATOM 2732 N N . ASN B 2 139 ? -2.415 -15.682 25.738 1.00 5.82 138 ASN A N 1
ATOM 2733 C CA . ASN B 2 139 ? -1.523 -14.754 25.042 1.00 5.71 138 ASN A CA 1
ATOM 2734 C C . ASN B 2 139 ? -1.919 -13.289 25.292 1.00 5.92 138 ASN A C 1
ATOM 2735 O O . ASN B 2 139 ? -1.057 -12.433 25.515 1.00 5.99 138 ASN A O 1
ATOM 2746 N N . VAL B 2 140 ? -3.210 -12.978 25.216 1.00 6.20 139 VAL A N 1
ATOM 2747 C CA . VAL B 2 140 ? -3.646 -11.589 25.399 1.00 5.93 139 VAL A CA 1
ATOM 2748 C C . VAL B 2 140 ? -3.257 -11.108 26.793 1.00 6.32 139 VAL A C 1
ATOM 2749 O O . VAL B 2 140 ? -2.708 -10.019 26.964 1.00 6.76 139 VAL A O 1
ATOM 2762 N N . LYS B 2 141 ? -3.557 -11.926 27.789 1.00 6.42 140 LYS A N 1
ATOM 2763 C CA . LYS B 2 141 ? -3.287 -11.560 29.179 1.00 6.79 140 LYS A CA 1
ATOM 2764 C C . LYS B 2 141 ? -1.799 -11.473 29.462 1.00 5.84 140 LYS A C 1
ATOM 2765 O O . LYS B 2 141 ? -1.332 -10.539 30.111 1.00 6.57 140 LYS A O 1
ATOM 2784 N N A HIS B 2 142 ? -1.057 -12.499 29.044 0.52 5.78 141 HIS A N 1
ATOM 2785 N N B HIS B 2 142 ? -1.031 -12.409 28.929 0.48 5.90 141 HIS A N 1
ATOM 2786 C CA A HIS B 2 142 ? 0.382 -12.538 29.309 0.52 5.57 141 HIS A CA 1
ATOM 2787 C CA B HIS B 2 142 ? 0.404 -12.385 29.171 0.48 6.08 141 HIS A CA 1
ATOM 2788 C C A HIS B 2 142 ? 1.086 -11.368 28.637 0.52 6.05 141 HIS A C 1
ATOM 2789 C C B HIS B 2 142 ? 1.105 -11.257 28.432 0.48 4.95 141 HIS A C 1
ATOM 2790 O O A HIS B 2 142 ? 1.978 -10.772 29.237 0.52 5.55 141 HIS A O 1
ATOM 2791 O O B HIS B 2 142 ? 2.065 -10.689 28.957 0.48 5.00 141 HIS A O 1
ATOM 2818 N N A ARG B 2 143 ? 0.701 -11.018 27.412 0.52 5.99 142 ARG A N 1
ATOM 2819 N N B ARG B 2 143 ? 0.658 -10.921 27.229 0.48 5.50 142 ARG A N 1
ATOM 2820 C CA A ARG B 2 143 ? 1.339 -9.885 26.730 0.52 5.56 142 ARG A CA 1
ATOM 2821 C CA B ARG B 2 143 ? 1.295 -9.825 26.510 0.48 5.88 142 ARG A CA 1
ATOM 2822 C C A ARG B 2 143 ? 1.075 -8.569 27.484 0.52 5.13 142 ARG A C 1
ATOM 2823 C C B ARG B 2 143 ? 1.171 -8.530 27.312 0.48 6.40 142 ARG A C 1
ATOM 2824 O O A ARG B 2 143 ? 1.981 -7.759 27.684 0.52 5.50 142 ARG A O 1
ATOM 2825 O O B ARG B 2 143 ? 2.155 -7.804 27.498 0.48 6.38 142 ARG A O 1
ATOM 2866 N N A LYS B 2 144 ? -0.161 -8.359 27.910 0.52 5.55 143 LYS A N 1
ATOM 2867 N N B LYS B 2 144 ? -0.041 -8.244 27.785 0.48 6.55 143 LYS A N 1
ATOM 2868 C CA A LYS B 2 144 ? -0.507 -7.132 28.619 0.52 6.93 143 LYS A CA 1
ATOM 2869 C CA B LYS B 2 144 ? -0.292 -7.024 28.559 0.48 6.01 143 LYS A CA 1
ATOM 2870 C C A LYS B 2 144 ? 0.337 -7.027 29.895 0.52 6.41 143 LYS A C 1
ATOM 2871 C C B LYS B 2 144 ? 0.512 -7.026 29.854 0.48 4.75 143 LYS A C 1
ATOM 2872 O O A LYS B 2 144 ? 0.859 -5.972 30.247 0.52 6.73 143 LYS A O 1
ATOM 2873 O O B LYS B 2 144 ? 1.143 -6.014 30.201 0.48 5.45 143 LYS A O 1
ATOM 2910 N N . TYR B 2 145 ? 0.485 -8.150 30.572 1.00 5.89 144 TYR A N 1
ATOM 2911 C CA . TYR B 2 145 ? 1.195 -8.238 31.848 1.00 5.81 144 TYR A CA 1
ATOM 2912 C C . TYR B 2 145 ? 2.701 -8.076 31.649 1.00 5.24 144 TYR A C 1
ATOM 2913 O O . TYR B 2 145 ? 3.370 -7.411 32.440 1.00 5.99 144 TYR A O 1
ATOM 2932 N N . ALA B 2 146 ? 3.250 -8.685 30.603 1.00 5.16 145 ALA A N 1
ATOM 2933 C CA . ALA B 2 146 ? 4.677 -8.592 30.317 1.00 5.47 145 ALA A CA 1
ATOM 2934 C C . ALA B 2 146 ? 5.088 -7.164 29.952 1.00 5.58 145 ALA A C 1
ATOM 2935 O O . ALA B 2 146 ? 6.157 -6.699 30.369 1.00 5.80 145 ALA A O 1
ATOM 2942 N N A ARG B 2 147 ? 4.255 -6.477 29.175 0.26 5.50 146 ARG A N 1
ATOM 2943 N N B ARG B 2 147 ? 4.278 -6.476 29.145 0.74 5.54 146 ARG A N 1
ATOM 2944 C CA A ARG B 2 147 ? 4.519 -5.088 28.813 0.26 5.55 146 ARG A CA 1
ATOM 2945 C CA B ARG B 2 147 ? 4.567 -5.086 28.804 0.74 6.12 146 ARG A CA 1
ATOM 2946 C C A ARG B 2 147 ? 4.585 -4.228 30.062 0.26 6.15 146 ARG A C 1
ATOM 2947 C C B ARG B 2 147 ? 4.588 -4.218 30.063 0.74 6.58 146 ARG A C 1
ATOM 2948 O O A ARG B 2 147 ? 5.482 -3.397 30.226 0.26 6.50 146 ARG A O 1
ATOM 2949 O O B ARG B 2 147 ? 5.463 -3.367 30.234 0.74 6.94 146 ARG A O 1
ATOM 2990 N N . TRP B 2 148 ? 3.611 -4.437 30.935 1.00 5.97 147 TRP A N 1
ATOM 2991 C CA . TRP B 2 148 ? 3.551 -3.748 32.223 1.00 6.23 147 TRP A CA 1
ATOM 2992 C C . TRP B 2 148 ? 4.797 -4.044 33.055 1.00 5.78 147 TRP A C 1
ATOM 2993 O O . TRP B 2 148 ? 5.497 -3.126 33.483 1.00 7.03 147 TRP A O 1
ATOM 3015 N N . LYS B 2 149 ? 5.087 -5.316 33.298 1.00 5.99 148 LYS A N 1
ATOM 3016 C CA . LYS B 2 149 ? 6.177 -5.638 34.213 1.00 6.32 148 LYS A CA 1
ATOM 3017 C C . LYS B 2 149 ? 7.531 -5.209 33.668 1.00 6.83 148 LYS A C 1
ATOM 3018 O O . LYS B 2 149 ? 8.371 -4.762 34.456 1.00 7.19 148 LYS A O 1
ATOM 3037 N N . ALA B 2 150 ? 7.781 -5.368 32.368 1.00 6.53 149 ALA A N 1
ATOM 3038 C CA . ALA B 2 150 ? 9.086 -4.970 31.833 1.00 6.65 149 ALA A CA 1
ATOM 3039 C C . ALA B 2 150 ? 9.370 -3.517 32.161 1.00 6.59 149 ALA A C 1
ATOM 3040 O O . ALA B 2 150 ? 10.457 -3.165 32.631 1.00 7.49 149 ALA A O 1
ATOM 3047 N N . THR B 2 151 ? 8.395 -2.666 31.895 1.00 6.57 150 THR A N 1
ATOM 3048 C CA . THR B 2 151 ? 8.561 -1.244 32.097 1.00 6.87 150 THR A CA 1
ATOM 3049 C C . THR B 2 151 ? 8.492 -0.856 33.576 1.00 7.42 150 THR A C 1
ATOM 3050 O O . THR B 2 151 ? 9.298 -0.032 34.036 1.00 8.41 150 THR A O 1
ATOM 3061 N N . TYR B 2 152 ? 7.567 -1.441 34.327 1.00 7.50 151 TYR A N 1
ATOM 3062 C CA . TYR B 2 152 ? 7.441 -1.143 35.746 1.00 8.26 151 TYR A CA 1
ATOM 3063 C C . TYR B 2 152 ? 8.709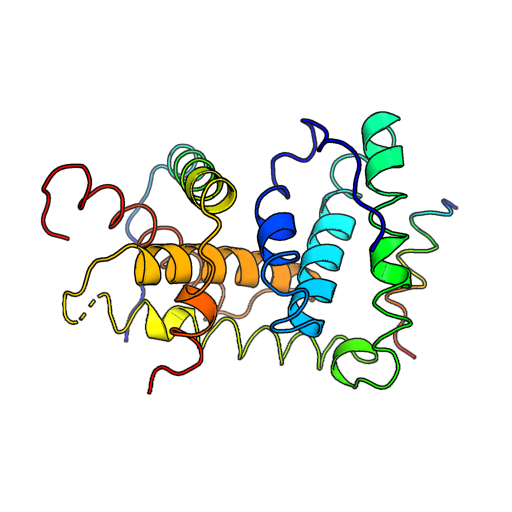 -1.507 36.494 1.00 8.34 151 TYR A C 1
ATOM 3064 O O . TYR B 2 152 ? 9.197 -0.717 37.322 1.00 9.06 151 TYR A O 1
ATOM 3082 N N . ILE B 2 153 ? 9.244 -2.701 36.255 1.00 7.91 152 ILE A N 1
ATOM 3083 C CA A ILE B 2 153 ? 10.426 -3.120 36.970 0.69 8.20 152 ILE A CA 1
ATOM 3084 C CA B ILE B 2 153 ? 10.466 -3.126 36.939 0.31 7.91 152 ILE A CA 1
ATOM 3085 C C . ILE B 2 153 ? 11.631 -2.257 36.543 1.00 9.09 152 ILE A C 1
ATOM 3086 O O . ILE B 2 153 ? 12.432 -1.820 37.400 1.00 10.61 152 ILE A O 1
ATOM 3117 N N . HIS B 2 154 ? 11.769 -1.989 35.255 1.00 9.07 153 HIS A N 1
ATOM 3118 C CA . HIS B 2 154 ? 12.824 -1.091 34.810 1.00 9.80 153 HIS A CA 1
ATOM 3119 C C . HIS B 2 154 ? 12.712 0.245 35.549 1.00 9.80 153 HIS A C 1
ATOM 3120 O O . HIS B 2 154 ? 13.717 0.785 36.046 1.00 11.76 153 HIS A O 1
ATOM 3134 N N . ASN B 2 155 ? 11.511 0.789 35.631 1.00 9.87 154 ASN A N 1
ATOM 3135 C CA . ASN B 2 155 ? 11.319 2.079 36.276 1.00 10.17 154 ASN A CA 1
ATOM 3136 C C . ASN B 2 155 ? 11.617 2.009 37.766 1.00 11.10 154 ASN A C 1
ATOM 3137 O O . ASN B 2 155 ? 12.246 2.925 38.319 1.00 12.58 154 ASN A O 1
ATOM 3148 N N . CYS B 2 156 ? 11.179 0.945 38.431 1.00 11.67 155 CYS A N 1
ATOM 3149 C CA . CYS B 2 156 ? 11.479 0.801 39.845 1.00 12.32 155 CYS A CA 1
ATOM 3150 C C . CYS B 2 156 ? 12.984 0.780 40.080 1.00 13.66 155 CYS A C 1
ATOM 3151 O O . CYS B 2 156 ? 13.495 1.462 40.999 1.00 14.58 155 CYS A O 1
ATOM 3159 N N . LEU B 2 157 ? 13.711 0.016 39.277 1.00 14.03 156 LEU A N 1
ATOM 3160 C CA . LEU B 2 157 ? 15.139 -0.094 39.494 1.00 15.11 156 LEU A CA 1
ATOM 3161 C C . LEU B 2 157 ? 15.796 1.281 39.328 1.00 13.06 156 LEU A C 1
ATOM 3162 O O . LEU B 2 157 ? 16.642 1.665 40.144 1.00 15.31 156 LEU A O 1
ATOM 3178 N N A LYS B 2 158 ? 15.248 2.061 38.404 0.46 10.25 157 LYS A N 1
ATOM 3179 N N B LYS B 2 158 ? 15.529 1.985 38.225 0.54 11.50 157 LYS A N 1
ATOM 3180 C CA A LYS B 2 158 ? 15.748 3.392 38.116 0.46 9.25 157 LYS A CA 1
ATOM 3181 C CA B LYS B 2 158 ? 16.272 3.215 37.910 0.54 13.59 157 LYS A CA 1
ATOM 3182 C C A LYS B 2 158 ? 15.464 4.381 39.249 0.46 7.92 157 LYS A C 1
ATOM 3183 C C B LYS B 2 158 ? 16.029 4.322 38.929 0.54 11.55 157 LYS A C 1
ATOM 3184 O O A LYS B 2 158 ? 16.289 5.257 39.547 0.46 9.63 157 LYS A O 1
ATOM 3185 O O B LYS B 2 158 ? 16.822 5.263 39.036 0.54 12.48 157 LYS A O 1
ATOM 3222 N N A ASN B 2 159 ? 14.292 4.254 39.866 0.46 9.28 158 ASN A N 1
ATOM 3223 N N B ASN B 2 159 ? 14.925 4.211 39.665 0.54 11.50 158 ASN A N 1
ATOM 3224 C CA A ASN B 2 159 ? 13.838 5.205 40.872 0.46 11.88 158 ASN A CA 1
ATOM 3225 C CA B ASN B 2 159 ? 14.491 5.277 40.566 0.54 12.99 158 ASN A CA 1
ATOM 3226 C C A ASN B 2 159 ? 14.197 4.776 42.261 0.46 14.24 158 ASN A C 1
ATOM 3227 C C B ASN B 2 159 ? 14.467 4.899 42.051 0.54 11.70 158 ASN A C 1
ATOM 3228 O O A ASN B 2 159 ? 13.796 5.409 43.243 0.46 17.00 158 ASN A O 1
ATOM 3229 O O B ASN B 2 159 ? 14.029 5.707 42.867 0.54 10.96 158 ASN A O 1
ATOM 3250 N N . GLY B 2 160 ? 14.932 3.684 42.375 1.00 13.43 159 GLY A N 1
ATOM 3251 C CA . GLY B 2 160 ? 15.181 3.195 43.714 1.00 14.99 159 GLY A CA 1
ATOM 3252 C C . GLY B 2 160 ? 13.925 2.639 44.360 1.00 16.79 159 GLY A C 1
ATOM 3253 O O . GLY B 2 160 ? 13.924 2.349 45.552 1.00 18.53 159 GLY A O 1
ATOM 3258 N N . GLU B 2 161 ? 12.849 2.482 43.586 1.00 17.02 160 GLU A N 1
ATOM 3259 C CA A GLU B 2 161 ? 11.597 1.937 44.108 0.59 17.49 160 GLU A CA 1
ATOM 3260 C CA B GLU B 2 161 ? 11.610 1.937 44.129 0.41 18.19 160 GLU A CA 1
ATOM 3261 C C . GLU B 2 161 ? 11.675 0.420 44.210 1.00 16.45 160 GLU A C 1
ATOM 3262 O O . GLU B 2 161 ? 12.359 -0.240 43.427 1.00 16.27 160 GLU A O 1
ATOM 3285 N N . THR B 2 162 ? 10.952 -0.123 45.175 1.00 16.61 161 THR A N 1
ATOM 3286 C CA . THR B 2 162 ? 10.883 -1.556 45.380 1.00 16.83 161 THR A CA 1
ATOM 3287 C C . THR B 2 162 ? 9.626 -2.101 44.683 1.00 14.69 161 THR A C 1
ATOM 3288 O O . THR B 2 162 ? 8.547 -1.699 45.033 1.00 13.69 161 THR A O 1
ATOM 3299 N N . PRO B 2 163 ? 9.754 -2.995 43.682 1.00 14.89 162 PRO A N 1
ATOM 3300 C CA . PRO B 2 163 ? 8.546 -3.404 42.934 1.00 13.51 162 PRO A CA 1
ATOM 3301 C C . PRO B 2 163 ? 7.396 -3.960 43.792 0.97 13.58 162 PRO A C 1
ATOM 3302 O O . PRO B 2 163 ? 7.635 -4.624 44.814 0.75 13.50 162 PRO A O 1
ATOM 3313 N N . ARG C 3 14 ? -2.281 -18.975 38.909 1.00 24.72 151 ARG C N 1
ATOM 3314 C CA A ARG C 3 14 ? -1.712 -17.633 38.897 0.40 24.30 151 ARG C CA 1
ATOM 3315 C CA B ARG C 3 14 ? -1.724 -17.627 38.897 0.60 22.33 151 ARG C CA 1
ATOM 3316 C C . ARG C 3 14 ? -2.606 -16.690 38.096 1.00 22.49 151 ARG C C 1
ATOM 3317 O O . ARG C 3 14 ? -3.167 -17.080 37.068 1.00 25.58 151 ARG C O 1
ATOM 3356 N N . SER C 3 15 ? -2.716 -15.454 38.579 1.00 19.63 152 SER C N 1
ATOM 3357 C CA A SER C 3 15 ? -3.507 -14.410 37.938 0.40 18.79 152 SER C CA 1
ATOM 3358 C CA B SER C 3 15 ? -3.501 -14.427 37.899 0.60 18.32 152 SER C CA 1
ATOM 3359 C C . SER C 3 15 ? -2.580 -13.331 37.374 1.00 16.21 152 SER C C 1
ATOM 3360 O O . SER C 3 15 ? -1.549 -13.012 37.973 1.00 18.72 152 SER C O 1
ATOM 3375 N N . TYR C 3 16 ? -2.963 -12.763 36.241 1.00 11.09 153 TYR C N 1
ATOM 3376 C CA . TYR C 3 16 ? -2.120 -11.831 35.513 1.00 9.67 153 TYR C CA 1
ATOM 3377 C C . TYR C 3 16 ? -2.859 -10.542 35.206 1.00 11.82 153 TYR C C 1
ATOM 3378 O O . TYR C 3 16 ? -2.627 -9.927 34.164 1.00 14.86 153 TYR C O 1
ATOM 3396 N N . GLY C 3 17 ? -3.713 -10.106 36.120 1.00 11.59 154 GLY C N 1
ATOM 3397 C CA . GLY C 3 17 ? -4.374 -8.827 35.938 1.00 13.72 154 GLY C CA 1
ATOM 3398 C C . GLY C 3 17 ? -3.358 -7.714 35.795 1.00 13.67 154 GLY C C 1
ATOM 3399 O O . GLY C 3 17 ? -2.298 -7.748 36.426 1.00 16.19 154 GLY C O 1
ATOM 3403 N N . THR C 3 18 ? -3.675 -6.729 34.960 1.00 12.41 155 THR C N 1
ATOM 3404 C CA . THR C 3 18 ? -2.803 -5.582 34.745 1.00 11.74 155 THR C CA 1
ATOM 3405 C C . THR C 3 18 ? -3.612 -4.335 35.071 1.00 11.68 155 THR C C 1
ATOM 3406 O O . THR C 3 18 ? -4.740 -4.220 34.600 1.00 12.98 155 THR C O 1
ATOM 3417 N N . PRO C 3 19 ? -3.053 -3.396 35.861 1.00 11.16 156 PRO C N 1
ATOM 3418 C CA . PRO C 3 19 ? -3.790 -2.154 36.148 1.00 11.43 156 PRO C CA 1
ATOM 3419 C C . PRO C 3 19 ? -3.939 -1.286 34.905 1.00 9.62 156 PRO C C 1
ATOM 3420 O O . PRO C 3 19 ? -3.236 -1.492 33.923 1.00 9.53 156 PRO C O 1
ATOM 3431 N N A GLU C 3 20 ? -4.803 -0.274 34.993 0.57 9.60 157 GLU C N 1
ATOM 3432 N N B GLU C 3 20 ? -4.888 -0.357 34.887 0.43 8.16 157 GLU C N 1
ATOM 3433 C CA A GLU C 3 20 ? -4.848 0.770 33.979 0.57 8.01 157 GLU C CA 1
ATOM 3434 C CA B GLU C 3 20 ? -4.928 0.588 33.781 0.43 7.48 157 GLU C CA 1
ATOM 3435 C C A GLU C 3 20 ? -3.473 1.395 33.814 0.57 8.41 157 GLU C C 1
ATOM 3436 C C B GLU C 3 20 ? -3.574 1.307 33.752 0.43 7.43 157 GLU C C 1
ATOM 3437 O O A GLU C 3 20 ? -2.828 1.765 34.808 0.57 9.29 157 GLU C O 1
ATOM 3438 O O B GLU C 3 20 ? -3.031 1.629 34.788 0.43 6.82 157 GLU C O 1
ATOM 3461 N N . LEU C 3 21 ? -3.050 1.530 32.553 1.00 7.98 158 LEU C N 1
ATOM 3462 C CA . LEU C 3 21 ? -1.754 2.150 32.261 1.00 7.47 158 LEU C CA 1
ATOM 3463 C C . LEU C 3 21 ? -1.968 3.204 31.181 1.00 7.83 158 LEU C C 1
ATOM 3464 O O . LEU C 3 21 ? -2.842 3.041 30.337 1.00 8.05 158 LEU C O 1
ATOM 3481 N N . ASP C 3 22 ? -1.151 4.260 31.191 1.00 7.22 159 ASP C N 1
ATOM 3482 C CA . ASP C 3 22 ? -1.131 5.240 30.093 1.00 7.10 159 ASP C CA 1
ATOM 3483 C C . ASP C 3 22 ? -0.556 4.525 28.893 1.00 6.34 159 ASP C C 1
ATOM 3484 O O . ASP C 3 22 ? 0.664 4.293 28.819 1.00 7.12 159 ASP C O 1
ATOM 3493 N N A GLU C 3 23 ? -1.421 4.129 27.964 0.48 7.13 160 GLU C N 1
ATOM 3494 N N B GLU C 3 23 ? -1.414 4.165 27.949 0.52 6.77 160 GLU C N 1
ATOM 3495 C CA A GLU C 3 23 ? -0.981 3.273 26.871 0.48 8.15 160 GLU C CA 1
ATOM 3496 C CA B GLU C 3 23 ? -1.007 3.263 26.884 0.52 7.31 160 GLU C CA 1
ATOM 3497 C C A GLU C 3 23 ? 0.077 3.948 26.014 0.48 5.94 160 GLU C C 1
ATOM 3498 C C B GLU C 3 23 ? -0.027 3.900 25.892 0.52 7.43 160 GLU C C 1
ATOM 3499 O O A GLU C 3 23 ? 1.093 3.324 25.681 0.48 6.33 160 GLU C O 1
ATOM 3500 O O B GLU C 3 23 ? 0.850 3.208 25.363 0.52 6.32 160 GLU C O 1
ATOM 3523 N N . ASP C 3 24 ? -0.163 5.196 25.625 1.00 7.24 161 ASP C N 1
ATOM 3524 C CA . ASP C 3 24 ? 0.803 5.856 24.754 1.00 7.81 161 ASP C CA 1
ATOM 3525 C C . ASP C 3 24 ? 2.162 5.955 25.456 1.00 6.92 161 ASP C C 1
ATOM 3526 O O . ASP C 3 24 ? 3.203 5.737 24.828 1.00 8.18 161 ASP C O 1
ATOM 3536 N N . ASP C 3 25 ? 2.170 6.278 26.748 1.00 7.55 162 ASP C N 1
ATOM 3537 C CA . ASP C 3 25 ? 3.445 6.357 27.471 1.00 7.79 162 ASP C CA 1
ATOM 3538 C C . ASP C 3 25 ? 4.085 4.972 27.569 1.00 7.02 162 ASP C C 1
ATOM 3539 O O . ASP C 3 25 ? 5.312 4.838 27.425 1.00 7.83 162 ASP C O 1
ATOM 3548 N N . LEU C 3 26 ? 3.265 3.952 27.812 1.00 7.04 163 LEU C N 1
ATOM 3549 C CA . LEU C 3 26 ? 3.771 2.594 27.855 1.00 7.19 163 LEU C CA 1
ATOM 3550 C C . LEU C 3 26 ? 4.469 2.228 26.544 1.00 7.10 163 LEU C C 1
ATOM 3551 O O . LEU C 3 26 ? 5.565 1.646 26.557 1.00 7.32 163 LEU C O 1
ATOM 3567 N N A GLU C 3 27 ? 3.860 2.572 25.413 0.54 7.15 164 GLU C N 1
ATOM 3568 N N B GLU C 3 27 ? 3.854 2.543 25.416 0.46 6.92 164 GLU C N 1
ATOM 3569 C CA A GLU C 3 27 ? 4.469 2.307 24.109 0.54 8.28 164 GLU C CA 1
ATOM 3570 C CA B GLU C 3 27 ? 4.494 2.270 24.142 0.46 8.12 164 GLU C CA 1
ATOM 3571 C C A GLU C 3 27 ? 5.810 3.011 23.938 0.54 7.57 164 GLU C C 1
ATOM 3572 C C B GLU C 3 27 ? 5.861 2.968 24.069 0.46 6.72 164 GLU C C 1
ATOM 3573 O O A GLU C 3 27 ? 6.746 2.440 23.363 0.54 7.54 164 GLU C O 1
ATOM 3574 O O B GLU C 3 27 ? 6.868 2.354 23.697 0.46 7.26 164 GLU C O 1
ATOM 3597 N N . ALA C 3 28 ? 5.905 4.247 24.425 1.00 7.74 165 ALA C N 1
ATOM 3598 C CA . ALA C 3 28 ? 7.163 4.987 24.387 1.00 8.22 165 ALA C CA 1
ATOM 3599 C C . ALA C 3 28 ? 8.207 4.336 25.300 1.00 7.71 165 ALA C C 1
ATOM 3600 O O . ALA C 3 28 ? 9.386 4.210 24.923 1.00 8.60 165 ALA C O 1
ATOM 3608 N N A GLU C 3 29 ? 7.808 3.907 26.489 0.50 8.15 166 GLU C N 1
ATOM 3609 N N B GLU C 3 29 ? 7.791 3.944 26.496 0.50 7.92 166 GLU C N 1
ATOM 3610 C CA A GLU C 3 29 ? 8.751 3.268 27.409 0.50 7.78 166 GLU C CA 1
ATOM 3611 C CA B GLU C 3 29 ? 8.683 3.266 27.427 0.50 7.82 166 GLU C CA 1
ATOM 3612 C C A GLU C 3 29 ? 9.204 1.886 26.941 0.50 6.97 166 GLU C C 1
ATOM 3613 C C B GLU C 3 29 ? 9.211 1.973 26.827 0.50 7.71 166 GLU C C 1
ATOM 3614 O O A GLU C 3 29 ? 10.354 1.473 27.188 0.50 7.21 166 GLU C O 1
ATOM 3615 O O B GLU C 3 29 ? 10.413 1.708 26.880 0.50 8.25 166 GLU C O 1
ATOM 3638 N N . LEU C 3 30 ? 8.313 1.177 26.260 1.00 7.12 167 LEU C N 1
ATOM 3639 C CA . LEU C 3 30 ? 8.690 -0.090 25.655 1.00 6.96 167 LEU C CA 1
ATOM 3640 C C . LEU C 3 30 ? 9.705 0.106 24.548 1.00 7.97 167 LEU C C 1
ATOM 3641 O O . LEU C 3 30 ? 10.687 -0.644 24.438 1.00 7.90 167 LEU C O 1
ATOM 3658 N N A ASP C 3 31 ? 9.463 1.121 23.719 0.47 8.66 168 ASP C N 1
ATOM 3659 N N B ASP C 3 31 ? 9.507 1.091 23.702 0.53 7.58 168 ASP C N 1
ATO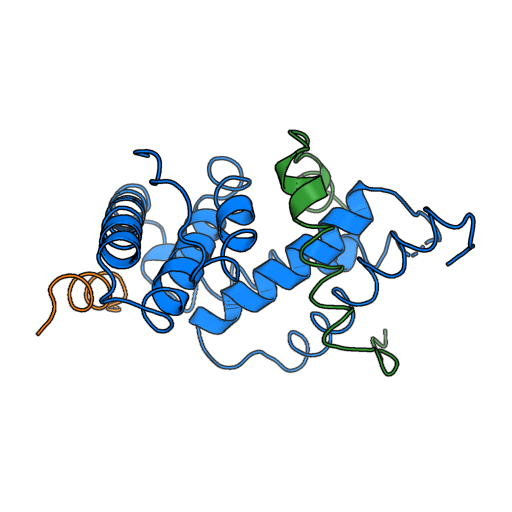M 3660 C CA A ASP C 3 31 ? 10.344 1.448 22.595 0.47 9.48 168 ASP C CA 1
ATOM 3661 C CA B ASP C 3 31 ? 10.477 1.319 22.649 0.53 8.13 168 ASP C CA 1
ATOM 3662 C C A ASP C 3 31 ? 11.734 1.839 23.089 0.47 9.06 168 ASP C C 1
ATOM 3663 C C B ASP C 3 31 ? 11.827 1.695 23.234 0.53 7.55 168 ASP C C 1
ATOM 3664 O O A ASP C 3 31 ? 12.716 1.469 22.429 0.47 8.14 168 ASP C O 1
ATOM 3665 O O B ASP C 3 31 ? 12.876 1.212 22.806 0.53 6.46 168 ASP C O 1
ATOM 3682 N N . ALA C 3 32 ? 11.807 2.544 24.239 1.00 9.53 169 ALA C N 1
ATOM 3683 C CA . ALA C 3 32 ? 13.066 2.940 24.889 1.00 10.43 169 ALA C CA 1
ATOM 3684 C C . ALA C 3 32 ? 13.770 1.714 25.487 1.00 10.18 169 ALA C C 1
ATOM 3685 O O . ALA C 3 32 ? 15.010 1.603 25.454 1.00 12.10 169 ALA C O 1
ATOM 3693 N N A LEU C 3 33 ? 12.993 0.781 25.992 0.61 11.33 170 LEU C N 1
ATOM 3694 N N B LEU C 3 33 ? 12.994 0.781 26.047 0.39 10.87 170 LEU C N 1
ATOM 3695 C CA A LEU C 3 33 ? 13.577 -0.419 26.534 0.61 12.20 170 LEU C CA 1
ATOM 3696 C CA B LEU C 3 33 ? 13.548 -0.495 26.528 0.39 11.75 170 LEU C CA 1
ATOM 3697 C C A LEU C 3 33 ? 14.150 -1.300 25.418 0.61 10.20 170 LEU C C 1
ATOM 3698 C C B LEU C 3 33 ? 14.192 -1.236 25.377 0.39 9.97 170 LEU C C 1
ATOM 3699 O O A LEU C 3 33 ? 15.226 -1.895 25.568 0.61 12.21 170 LEU C O 1
ATOM 3700 O O B LEU C 3 33 ? 15.328 -1.697 25.464 0.39 9.39 170 LEU C O 1
ATOM 3731 N N . GLY C 3 34 ? 13.451 -1.361 24.292 1.00 8.82 171 GLY C N 1
ATOM 3732 C CA . GLY C 3 34 ? 13.948 -2.042 23.110 1.00 9.14 171 GLY C CA 1
ATOM 3733 C C . GLY C 3 34 ? 15.257 -1.418 22.644 1.00 9.43 171 GLY C C 1
ATOM 3734 O O . GLY C 3 34 ? 16.152 -2.132 22.157 1.00 10.11 171 GLY C O 1
ATOM 3739 N N . ASP C 3 35 ? 15.383 -0.098 22.790 1.00 9.02 172 ASP C N 1
ATOM 3740 C CA . ASP C 3 35 ? 16.623 0.588 22.424 1.00 10.89 172 ASP C CA 1
ATOM 3741 C C . ASP C 3 35 ? 17.751 0.205 23.354 1.00 11.43 172 ASP C C 1
ATOM 3742 O O . ASP C 3 35 ? 18.904 0.045 22.907 1.00 12.57 172 ASP C O 1
ATOM 3751 N N . GLU C 3 36 ? 17.476 0.073 24.635 1.00 12.80 173 GLU C N 1
ATOM 3752 C CA . GLU C 3 36 ? 18.506 -0.403 25.545 1.00 14.46 173 GLU C CA 1
ATOM 3753 C C . GLU C 3 36 ? 18.921 -1.817 25.167 1.00 13.48 173 GLU C C 1
ATOM 3754 O O . GLU C 3 36 ? 20.093 -2.177 25.292 1.00 18.52 173 GLU C O 1
ATOM 3766 N N . LEU C 3 37 ? 17.966 -2.627 24.710 1.00 12.35 174 LEU C N 1
ATOM 3767 C CA . LEU C 3 37 ? 18.278 -3.966 24.234 1.00 14.40 174 LEU C CA 1
ATOM 3768 C C . LEU C 3 37 ? 19.143 -3.925 22.945 1.00 17.08 174 LEU C C 1
ATOM 3769 O O . LEU C 3 37 ? 20.129 -4.670 22.832 1.00 18.34 174 LEU C O 1
ATOM 3785 N N . LEU C 3 38 ? 18.775 -3.078 21.980 1.00 21.09 175 LEU C N 1
ATOM 3786 C CA . LEU C 3 38 ? 19.522 -2.949 20.720 1.00 25.48 175 LEU C CA 1
ATOM 3787 C C . LEU C 3 38 ? 20.975 -2.543 20.934 1.00 27.47 175 LEU C C 1
ATOM 3788 O O . LEU C 3 38 ? 21.849 -2.905 20.139 1.00 28.65 175 LEU C O 1
ATOM 3804 N N . ALA C 3 39 ? 21.222 -1.794 22.005 1.00 27.23 176 ALA C N 1
ATOM 3805 C CA . ALA C 3 39 ? 22.550 -1.257 22.296 0.88 27.73 176 ALA C CA 1
ATOM 3806 C C . ALA C 3 39 ? 23.325 -2.180 23.231 0.81 27.30 176 ALA C C 1
ATOM 3807 O O . ALA C 3 39 ? 24.423 -1.848 23.690 0.88 27.97 176 ALA C O 1
ATOM 3814 N N . ASP C 3 40 ? 22.751 -3.346 23.504 1.00 23.71 177 ASP C N 1
ATOM 3815 C CA . ASP C 3 40 ? 23.358 -4.301 24.419 1.00 23.28 177 ASP C CA 1
ATOM 3816 C C . ASP C 3 40 ? 23.648 -5.591 23.667 1.00 17.78 177 ASP C C 1
ATOM 3817 O O . ASP C 3 40 ? 22.729 -6.273 23.206 1.00 16.59 177 ASP C O 1
ATOM 3826 N N A GLU C 3 41 ? 24.922 -5.932 23.511 0.55 18.30 178 GLU C N 1
ATOM 3827 N N C GLU C 3 41 ? 24.933 -5.924 23.566 0.45 18.31 178 GLU C N 1
ATOM 3828 C CA A GLU C 3 41 ? 25.274 -7.133 22.766 0.55 19.69 178 GLU C CA 1
ATOM 3829 C CA C GLU C 3 41 ? 25.388 -7.106 22.843 0.45 18.70 178 GLU C CA 1
ATOM 3830 C C A GLU C 3 41 ? 24.814 -8.389 23.503 0.55 16.60 178 GLU C C 1
ATOM 3831 C C C GLU C 3 41 ? 25.106 -8.388 23.620 0.45 17.65 178 GLU C C 1
ATOM 3832 O O A GLU C 3 41 ? 24.732 -9.470 22.901 0.55 15.60 178 GLU C O 1
ATOM 3833 O O C GLU C 3 41 ? 25.446 -9.483 23.164 0.45 20.00 178 GLU C O 1
ATOM 3856 N N . ASP C 3 42 ? 24.489 -8.251 24.789 1.00 14.82 179 ASP C N 1
ATOM 3857 C CA A ASP C 3 42 ? 24.248 -9.426 25.628 0.31 10.23 179 ASP C CA 1
ATOM 3858 C CA B ASP C 3 42 ? 24.274 -9.462 25.582 0.69 10.23 179 ASP C CA 1
ATOM 3859 C C . ASP C 3 42 ? 22.838 -9.965 25.496 1.00 8.35 179 ASP C C 1
ATOM 3860 O O . ASP C 3 42 ? 21.899 -9.337 26.010 1.00 12.12 179 ASP C O 1
ATOM 3876 N N A SER C 3 43 ? 22.745 -11.128 24.839 0.45 8.40 180 SER C N 1
ATOM 3877 N N B SER C 3 43 ? 22.612 -11.084 24.832 0.35 7.86 180 SER C N 1
ATOM 3878 N N C SER C 3 43 ? 22.719 -11.155 24.922 0.20 9.00 180 SER C N 1
ATOM 3879 C CA A SER C 3 43 ? 21.508 -11.864 24.574 0.45 10.53 180 SER C CA 1
ATOM 3880 C CA B SER C 3 43 ? 21.272 -11.664 24.855 0.35 7.70 180 SER C CA 1
ATOM 3881 C CA C SER C 3 43 ? 21.432 -11.782 24.681 0.20 10.84 180 SER C CA 1
ATOM 3882 C C A SER C 3 43 ? 21.341 -13.082 25.464 0.45 8.41 180 SER C C 1
ATOM 3883 C C B SER C 3 43 ? 21.304 -13.050 25.491 0.35 7.84 180 SER C C 1
ATOM 3884 C C C SER C 3 43 ? 21.337 -13.084 25.462 0.20 8.90 180 SER C C 1
ATOM 3885 O O A SER C 3 43 ? 20.426 -13.874 25.255 0.45 7.80 180 SER C O 1
ATOM 3886 O O B SER C 3 43 ? 20.497 -13.913 25.147 0.35 8.41 180 SER C O 1
ATOM 3887 O O C SER C 3 43 ? 20.478 -13.921 25.186 0.20 8.71 180 SER C O 1
ATOM 3909 N N . SER C 3 44 ? 22.207 -13.249 26.452 1.00 7.87 181 SER C N 1
ATOM 3910 C CA . SER C 3 44 ? 22.242 -14.484 27.223 1.00 8.19 181 SER C CA 1
ATOM 3911 C C . SER C 3 44 ? 20.972 -14.728 28.024 1.00 7.16 181 SER C C 1
ATOM 3912 O O . SER C 3 44 ? 20.701 -15.872 28.394 1.00 7.95 181 SER C O 1
ATOM 3921 N N . TYR C 3 45 ? 20.185 -13.675 28.279 1.00 7.11 182 TYR C N 1
ATOM 3922 C CA . TYR C 3 45 ? 18.902 -13.879 28.940 1.00 6.83 182 TYR C CA 1
ATOM 3923 C C . TYR C 3 45 ? 18.060 -14.938 28.235 1.00 6.71 182 TYR C C 1
ATOM 3924 O O . TYR C 3 45 ? 17.279 -15.646 28.881 1.00 7.31 182 TYR C O 1
ATOM 3942 N N . LEU C 3 46 ? 18.181 -15.024 26.915 1.00 6.57 183 LEU C N 1
ATOM 3943 C CA . LEU C 3 46 ? 17.388 -15.980 26.158 1.00 6.87 183 LEU C CA 1
ATOM 3944 C C . LEU C 3 46 ? 17.741 -17.408 26.564 1.00 6.82 183 LEU C C 1
ATOM 3945 O O . LEU C 3 46 ? 16.884 -18.290 26.675 1.00 7.84 183 LEU C O 1
ATOM 3961 N N . ASP C 3 47 ? 19.031 -17.643 26.761 1.00 7.36 184 ASP C N 1
ATOM 3962 C CA . ASP C 3 47 ? 19.507 -18.962 27.109 1.00 7.75 184 ASP C CA 1
ATOM 3963 C C . ASP C 3 47 ? 19.183 -19.294 28.565 1.00 8.60 184 ASP C C 1
ATOM 3964 O O . ASP C 3 47 ? 18.827 -20.434 28.885 1.00 9.27 184 ASP C O 1
ATOM 3973 N N A GLU C 3 48 ? 19.294 -18.312 29.450 0.27 7.86 185 GLU C N 1
ATOM 3974 N N B GLU C 3 48 ? 19.279 -18.302 29.440 0.57 7.82 185 GLU C N 1
ATOM 3975 C CA A GLU C 3 48 ? 18.884 -18.506 30.833 0.27 7.99 185 GLU C CA 1
ATOM 3976 C CA B GLU C 3 48 ? 18.906 -18.447 30.842 0.57 8.56 185 GLU C CA 1
ATOM 3977 C CA C GLU C 3 48 ? 19.193 -18.157 31.752 0.16 16.70 185 GLU C CA 1
ATOM 3978 C C A GLU C 3 48 ? 17.413 -18.896 30.860 0.27 6.42 185 GLU C C 1
ATOM 3979 C C B GLU C 3 48 ? 17.418 -18.764 30.999 0.57 7.71 185 GLU C C 1
ATOM 3980 O O A GLU C 3 48 ? 17.035 -19.913 31.448 0.27 5.75 185 GLU C O 1
ATOM 3981 O O B GLU C 3 48 ? 17.038 -19.598 31.832 0.57 8.20 185 GLU C O 1
ATOM 4011 N N . ALA C 3 49 ? 16.582 -18.101 30.193 1.00 7.75 186 ALA C N 1
ATOM 4012 C CA . ALA C 3 49 ? 15.146 -18.332 30.238 1.00 8.02 186 ALA C CA 1
ATOM 4013 C C . ALA C 3 49 ? 14.828 -19.738 29.753 1.00 9.13 186 ALA C C 1
ATOM 4014 O O . ALA C 3 49 ? 13.990 -20.434 30.340 1.00 11.01 186 ALA C O 1
ATOM 4022 N N . ALA C 3 50 ? 15.508 -20.179 28.704 1.00 8.82 187 ALA C N 1
ATOM 4023 C CA . ALA C 3 50 ? 15.232 -21.514 28.171 1.00 11.46 187 ALA C CA 1
ATOM 4024 C C . ALA C 3 50 ? 15.649 -22.631 29.152 1.00 12.80 187 ALA C C 1
ATOM 4025 O O . ALA C 3 50 ? 14.975 -23.663 29.240 1.00 14.46 187 ALA C O 1
ATOM 4032 N N . SER C 3 51 ? 16.709 -22.415 29.924 1.00 12.00 188 SER C N 1
ATOM 4033 C CA . SER C 3 51 ? 17.237 -23.456 30.809 1.00 13.40 188 SER C CA 1
ATOM 4034 C C . SER C 3 51 ? 16.610 -23.436 32.198 1.00 13.48 188 SER C C 1
ATOM 4035 O O . SER C 3 51 ? 16.836 -24.342 33.007 1.00 16.06 188 SER C O 1
ATOM 4043 N N . ALA C 3 52 ? 15.830 -22.408 32.491 1.00 15.16 189 ALA C N 1
ATOM 4044 C CA . ALA C 3 52 ? 15.243 -22.305 33.811 1.00 19.93 189 ALA C CA 1
ATOM 4045 C C . ALA C 3 52 ? 14.336 -23.518 34.058 1.00 21.45 189 ALA C C 1
ATOM 4046 O O . ALA C 3 52 ? 13.720 -24.027 33.121 1.00 20.03 189 ALA C O 1
ATOM 4053 N N . PRO C 3 53 ? 14.270 -23.996 35.313 1.00 27.70 190 PRO C N 1
ATOM 4054 C CA . PRO C 3 53 ? 13.432 -25.148 35.678 1.00 30.60 190 PRO C CA 1
ATOM 4055 C C . PRO C 3 53 ? 11.966 -24.995 35.269 1.00 32.75 190 PRO C C 1
ATOM 4056 O O . PRO C 3 53 ? 11.383 -23.952 35.555 1.00 35.01 190 PRO C O 1
#

GO terms:
  GO:0005515 protein binding (F, IPI)
  GO:0005829 cytosol (C, TAS)
  GO:0005829 cytosol (C, IDA)
  GO:0070062 extracellular exosome (C, HDA)
  GO:0071985 multivesicular body sorting pathway (P, IMP)

Organism: Homo sapiens (NCBI:txid9606)

Solvent-accessible surface area: 11080 Å² total; per-residue (Å²): 136,36,86,0,51,75,42,9,64,139,12,51,86,95,172,104,68,120,48,39,111,57,1,92,78,0,117,73,0,48,16,10,20,44,1,0,111,10,0,53,194,100,22,45,12,0,0,3,0,0,10,0,30,0,0,60,35,0,24,108,76,28,17,158,50,91,85,0,68,134,2,0,32,94,0,0,62,12,0,62,49,17,51,180,146,30,30,157,56,101,10,4,60,68,22,141,44,0,28,49,68,0,42,106,39,4,62,70,4,1,63,24,0,6,72,20,24,140,55,45,127,53,57,135,39,0,9,18,0,0,6,0,0,3,13,0,6,13,0,4,53,18,47,40,178,20,71,117,91,11,78,123,8,50,112,21,0,61,41,24,0,8,80,0,44,39,6,87,150,96,69,109,123,53,211,106,33,59,19,66,185,70,98,82,112,67,14,94,60,57,19,32,51,13,1,62,84,12,64,95,38,168,73,15,44,0,2,70,84,1,56,88,23,167